Protein AF-A0A538PFJ1-F1 (afdb_monomer_lite)

Foldseek 3Di:
DQFDPLVLVLLVCLVPDDQFDKRWPPPPDDPVLQADDQPHQPLNSLLSSQVVQVHNVSQDRDQFKGKTWIFGGDRQATQWIKIKMKGFPGGSNCCNVDPVPGDMWIKIWTAHLVDCPPQPQDRATFMDGGSDDGGPDGAAQQQRPLVVVLVCCVVPVVVSSLVVLLVLLVVVCVVVVHDDPSVVLVVCVVVVPVVSCVVDPVSVVSVVVSVVSVVVVSCSSNVGGHPCVSVVVSPDDDD

Secondary structure (DSSP, 8-state):
--S-HHHHHHHHHHHHS-SSEEEEESTT--HHHHPPPTTS-HHHHHHHHHHHTTSGGGT-SSTTEEEEEEEEEETTEEEEEEEEEEEESS-HHHHHHS-S-S-EEEEEEEE-TT---STTT-SS-EEESSSSSS-SEE--TTSHHHHHHHHHHHHH-HHHHHHHHHHHHHHHHHHTT----HHHHHHHHHTT-HHHHHT-HHHHHHHHHHHHHHHHHHHHH---EE-TTTGGGGT----

pLDDT: mean 81.72, std 11.58, range [35.5, 95.81]

Radius of gyration: 19.09 Å; chains: 1; bounding box: 49×46×54 Å

Sequence (239 aa):
MMFTPALEQLVHTIRGARRTGRVVFPPGLSEGSARRKPDQPAHVWIRRCAEEFGGVENVALEENLVLFMVVHLNDTKITYANLQALWTEVPAASFVQGTGAEMHRYLRLDHDPSALGPLLKEPMPHLHVEADGEPRFAVPASDAVAWFLDFVYRNFFYDRWIVWAQLAWDDWCRDRERPNRWLRLVGAFNQSAIRIIEGDADLREDLMQLQQCLRVERKKLFPFEVDSARAALFGHRDT

Structure (mmCIF, N/CA/C/O backbone):
data_AF-A0A538PFJ1-F1
#
_entry.id   AF-A0A538PFJ1-F1
#
loop_
_atom_site.group_PDB
_atom_site.id
_atom_site.type_symbol
_atom_site.label_atom_id
_atom_site.label_alt_id
_atom_site.label_comp_id
_atom_site.label_asym_id
_atom_site.label_entity_id
_atom_site.label_seq_id
_atom_site.pdbx_PDB_ins_code
_atom_site.Cartn_x
_atom_site.Cartn_y
_atom_site.Cartn_z
_atom_site.occupancy
_atom_site.B_iso_or_equiv
_atom_site.auth_seq_id
_atom_site.auth_comp_id
_atom_site.auth_asym_id
_atom_site.auth_atom_id
_atom_site.pdbx_PDB_model_num
ATOM 1 N N . MET A 1 1 ? 13.283 7.331 -0.156 1.00 59.59 1 MET A N 1
ATOM 2 C CA . MET A 1 1 ? 12.575 6.747 0.999 1.00 59.59 1 MET A CA 1
ATOM 3 C C . MET A 1 1 ? 11.093 6.745 0.663 1.00 59.59 1 MET A C 1
ATOM 5 O O . MET A 1 1 ? 10.602 7.801 0.294 1.00 59.59 1 MET A O 1
ATOM 9 N N . MET A 1 2 ? 10.435 5.581 0.631 1.00 73.06 2 MET A N 1
ATOM 10 C CA . MET A 1 2 ? 9.052 5.469 0.129 1.00 73.06 2 MET A CA 1
ATOM 11 C C . MET A 1 2 ? 8.032 6.037 1.116 1.00 73.06 2 MET A C 1
ATOM 13 O O . MET A 1 2 ? 7.094 6.714 0.712 1.00 73.06 2 MET A O 1
ATOM 17 N N . PHE A 1 3 ? 8.231 5.741 2.399 1.00 75.69 3 PHE A N 1
ATOM 18 C CA . PHE A 1 3 ? 7.291 6.026 3.472 1.00 75.69 3 PHE A CA 1
ATOM 19 C C . PHE A 1 3 ? 7.709 7.263 4.265 1.00 75.69 3 PHE A C 1
ATOM 21 O O . PHE A 1 3 ? 8.880 7.645 4.275 1.00 75.69 3 PHE A O 1
ATOM 28 N N . THR A 1 4 ? 6.756 7.876 4.964 1.00 66.38 4 THR A N 1
ATOM 29 C CA . THR A 1 4 ? 7.084 8.855 6.009 1.00 66.38 4 THR A CA 1
ATOM 30 C C . THR A 1 4 ? 7.860 8.214 7.150 1.00 66.38 4 THR A C 1
ATOM 32 O O . THR A 1 4 ? 7.645 7.036 7.418 1.00 66.38 4 THR A O 1
ATOM 35 N N . PRO A 1 5 ? 8.653 8.983 7.918 1.00 69.06 5 PRO A N 1
ATOM 36 C CA . PRO A 1 5 ? 9.342 8.465 9.103 1.00 69.06 5 PRO A CA 1
ATOM 37 C C . PRO A 1 5 ? 8.421 7.718 10.086 1.00 69.06 5 PRO A C 1
ATOM 39 O O . PRO A 1 5 ? 8.814 6.709 10.667 1.00 69.06 5 PRO A O 1
ATOM 42 N N . ALA A 1 6 ? 7.170 8.171 10.241 1.00 66.44 6 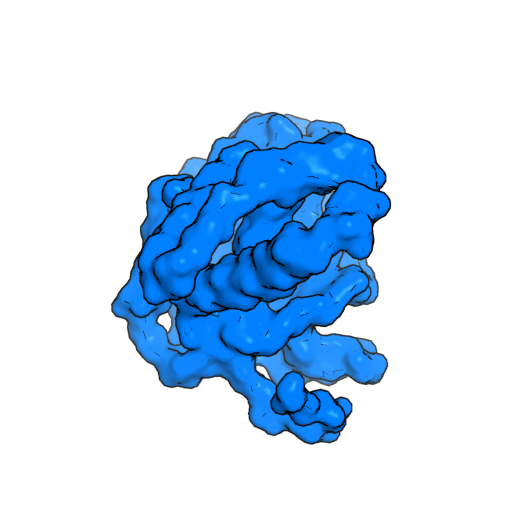ALA A N 1
ATOM 43 C CA . ALA A 1 6 ? 6.187 7.519 11.107 1.00 66.44 6 ALA A CA 1
ATOM 44 C C . ALA A 1 6 ? 5.751 6.142 10.568 1.00 66.44 6 ALA A C 1
ATOM 46 O O . ALA A 1 6 ? 5.734 5.156 11.309 1.00 66.44 6 ALA A O 1
ATOM 47 N N . LEU A 1 7 ? 5.452 6.042 9.268 1.00 73.31 7 LEU A N 1
ATOM 48 C CA . LEU A 1 7 ? 5.117 4.762 8.644 1.00 73.31 7 LEU A CA 1
ATOM 49 C C . LEU A 1 7 ? 6.348 3.851 8.514 1.00 73.31 7 LEU A C 1
ATOM 51 O O . LEU A 1 7 ? 6.237 2.636 8.657 1.00 73.31 7 LEU A O 1
ATOM 55 N N . GLU A 1 8 ? 7.540 4.412 8.330 1.00 75.38 8 GLU A N 1
ATOM 56 C CA . GLU A 1 8 ? 8.788 3.661 8.403 1.00 75.38 8 GLU A CA 1
ATOM 57 C C . GLU A 1 8 ? 8.990 3.024 9.765 1.00 75.38 8 GLU A C 1
ATOM 59 O O . GLU A 1 8 ? 9.346 1.852 9.831 1.00 75.38 8 GLU A O 1
ATOM 64 N N . GLN A 1 9 ? 8.732 3.747 10.854 1.00 71.06 9 GLN A N 1
ATOM 65 C CA . GLN A 1 9 ? 8.832 3.190 12.199 1.00 71.06 9 GLN A CA 1
ATOM 66 C C . GLN A 1 9 ? 7.865 2.014 12.397 1.00 71.06 9 GLN A C 1
ATOM 68 O O . GLN A 1 9 ? 8.231 1.011 13.018 1.00 71.06 9 GLN A O 1
ATOM 73 N N . LEU A 1 10 ? 6.658 2.093 11.827 1.00 72.62 10 LEU A N 1
ATOM 74 C CA . LEU A 1 10 ? 5.710 0.979 11.809 1.00 72.62 10 LEU A CA 1
ATOM 75 C C . LEU A 1 10 ? 6.270 -0.215 11.020 1.00 72.62 10 LEU A C 1
ATOM 77 O O . LEU A 1 10 ? 6.335 -1.329 11.542 1.00 72.62 10 LEU A O 1
ATOM 81 N N . VAL A 1 11 ? 6.740 0.016 9.793 1.00 73.69 11 VAL A N 1
ATOM 82 C CA . VAL A 1 11 ? 7.345 -1.019 8.939 1.00 73.69 11 VAL A CA 1
ATOM 83 C C . VAL A 1 11 ? 8.570 -1.646 9.611 1.00 73.69 11 VAL A C 1
ATOM 85 O O . VAL A 1 11 ? 8.721 -2.865 9.605 1.00 73.69 11 VAL A O 1
ATOM 88 N N . HIS A 1 12 ? 9.420 -0.849 10.258 1.00 73.12 12 HIS A N 1
ATOM 89 C CA . HIS A 1 12 ? 10.580 -1.315 11.015 1.00 73.12 12 HIS A CA 1
ATOM 90 C C . HIS A 1 12 ? 10.189 -2.141 12.233 1.00 73.12 12 HIS A C 1
ATOM 92 O O . HIS A 1 12 ? 10.828 -3.156 12.503 1.00 73.12 12 HIS A O 1
ATOM 98 N N . THR A 1 13 ? 9.129 -1.746 12.936 1.00 67.38 13 THR A N 1
ATOM 99 C CA . THR A 1 13 ? 8.593 -2.519 14.057 1.00 67.38 13 THR A CA 1
ATOM 100 C C . THR A 1 13 ? 8.132 -3.887 13.572 1.00 67.38 13 THR A C 1
ATOM 102 O O . THR A 1 13 ? 8.465 -4.885 14.194 1.00 67.38 13 THR A O 1
ATOM 105 N N . ILE A 1 14 ? 7.452 -3.977 12.427 1.00 65.62 14 ILE A N 1
ATOM 106 C CA . ILE A 1 14 ? 7.041 -5.274 11.875 1.00 65.62 14 ILE A CA 1
ATOM 107 C C . ILE A 1 14 ? 8.249 -6.090 11.387 1.00 65.62 14 ILE A C 1
ATOM 109 O O . ILE A 1 14 ? 8.335 -7.282 11.663 1.00 65.62 14 ILE A O 1
ATOM 113 N N . ARG A 1 15 ? 9.209 -5.457 10.700 1.00 66.19 15 ARG A N 1
ATOM 114 C CA . ARG A 1 15 ? 10.452 -6.107 10.241 1.00 66.19 15 ARG A CA 1
ATOM 115 C C . ARG A 1 15 ? 11.296 -6.652 11.398 1.00 66.19 15 ARG A C 1
ATOM 117 O O . ARG A 1 15 ? 11.965 -7.667 11.231 1.00 66.19 15 ARG A O 1
ATOM 124 N N . GLY A 1 16 ? 11.320 -5.941 12.527 1.00 59.44 16 GLY A N 1
ATOM 125 C CA . GLY A 1 16 ? 12.181 -6.222 13.677 1.00 59.44 16 GLY A CA 1
ATOM 126 C C . GLY A 1 16 ? 11.511 -6.983 14.825 1.00 59.44 16 GLY A C 1
ATOM 127 O O . GLY A 1 16 ? 12.216 -7.471 15.708 1.00 59.44 16 GLY A O 1
ATOM 128 N N . ALA A 1 17 ? 10.179 -7.088 14.850 1.00 57.22 17 ALA A N 1
ATOM 129 C CA . ALA A 1 17 ? 9.443 -7.736 15.932 1.00 57.22 17 ALA A CA 1
ATOM 130 C C . ALA A 1 17 ? 9.136 -9.216 15.659 1.00 57.22 17 ALA A C 1
ATOM 132 O O . ALA A 1 17 ? 9.171 -9.708 14.536 1.00 57.22 17 ALA A O 1
ATOM 133 N N . ARG A 1 18 ? 8.864 -9.907 16.773 1.00 57.78 18 ARG A N 1
ATOM 134 C CA . ARG A 1 18 ? 8.486 -11.317 16.950 1.00 57.78 18 ARG A CA 1
ATOM 135 C C . ARG A 1 18 ? 7.949 -12.003 15.689 1.00 57.78 18 ARG A C 1
ATOM 137 O O . ARG A 1 18 ? 6.925 -11.611 15.147 1.00 57.78 18 ARG A O 1
ATOM 144 N N . ARG A 1 19 ? 8.563 -13.141 15.356 1.00 71.19 19 ARG A N 1
ATOM 145 C CA . ARG A 1 19 ? 8.084 -14.052 14.309 1.00 71.19 19 ARG A CA 1
ATOM 146 C C . ARG A 1 19 ? 6.671 -14.592 14.587 1.00 71.19 19 ARG A C 1
ATOM 148 O O . ARG A 1 19 ? 5.934 -14.915 13.675 1.00 71.19 19 ARG A O 1
ATOM 155 N N . THR A 1 20 ? 6.240 -14.622 15.845 1.00 82.44 20 THR A N 1
ATOM 156 C CA . THR A 1 20 ? 4.879 -15.041 16.204 1.00 82.44 20 THR A CA 1
ATOM 157 C C . THR A 1 20 ? 4.215 -14.009 17.100 1.00 82.44 20 THR A C 1
ATOM 159 O O . THR A 1 20 ? 4.822 -13.517 18.056 1.00 82.44 20 THR A O 1
ATOM 162 N N . GLY A 1 21 ? 2.947 -13.711 16.829 1.00 85.19 21 GLY A N 1
ATOM 163 C CA . GLY A 1 21 ? 2.127 -12.848 17.667 1.00 85.19 21 GLY A CA 1
ATOM 164 C C . GLY A 1 21 ? 1.250 -11.895 16.872 1.00 85.19 21 GLY A C 1
ATOM 165 O O . GLY A 1 21 ? 1.005 -12.071 15.683 1.00 85.19 21 GLY A O 1
ATOM 166 N N . ARG A 1 22 ? 0.756 -10.876 17.571 1.00 86.25 22 ARG A N 1
ATOM 167 C CA . ARG A 1 22 ? -0.188 -9.893 17.049 1.00 86.25 22 ARG A CA 1
ATOM 168 C C . ARG A 1 22 ? 0.504 -8.544 16.913 1.00 86.25 22 ARG A C 1
ATOM 170 O O . ARG A 1 22 ? 0.998 -8.009 17.904 1.00 86.25 22 ARG A O 1
ATOM 177 N N . VAL A 1 23 ? 0.520 -8.007 15.698 1.00 83.75 23 VAL A N 1
ATOM 178 C CA . VAL A 1 23 ? 0.989 -6.655 15.397 1.00 83.75 23 VAL A CA 1
ATOM 179 C C . VAL A 1 23 ? -0.223 -5.775 15.139 1.00 83.75 23 VAL A C 1
ATOM 181 O O . VAL A 1 23 ? -1.066 -6.113 14.311 1.00 83.75 23 VAL A O 1
ATOM 184 N N . VAL A 1 24 ? -0.324 -4.660 15.861 1.00 84.31 24 VAL A N 1
ATOM 185 C CA . VAL A 1 24 ? -1.427 -3.708 15.711 1.00 84.31 24 VAL A CA 1
ATOM 186 C C . VAL A 1 24 ? -0.934 -2.283 15.588 1.00 84.31 24 VAL A C 1
ATOM 188 O O . VAL A 1 24 ? 0.068 -1.912 16.200 1.00 84.31 24 VAL A O 1
ATOM 191 N N . PHE A 1 25 ? -1.675 -1.490 14.824 1.00 81.44 25 PHE A N 1
ATOM 192 C CA . PHE A 1 25 ? -1.503 -0.054 14.745 1.00 81.44 25 PHE A CA 1
ATOM 193 C C . PHE A 1 25 ? -2.860 0.652 14.599 1.00 81.44 25 PHE A C 1
ATOM 195 O O . PHE A 1 25 ? -3.626 0.262 13.715 1.00 81.44 25 PHE A O 1
ATOM 202 N N . PRO A 1 26 ? -3.137 1.705 15.389 1.00 78.50 26 PRO A N 1
ATOM 203 C CA . PRO A 1 26 ? -2.353 2.166 16.540 1.00 78.50 26 PRO A CA 1
ATOM 204 C C . PRO A 1 26 ? -2.301 1.110 17.671 1.00 78.50 26 PRO A C 1
ATOM 206 O O . PRO A 1 26 ? -3.069 0.139 17.655 1.00 78.50 26 PRO A O 1
ATOM 209 N N . PRO A 1 27 ? -1.361 1.218 18.633 1.00 76.69 27 PRO A N 1
ATOM 210 C CA . PRO A 1 27 ? -1.263 0.272 19.744 1.00 76.69 27 PRO A CA 1
ATOM 211 C C . PRO A 1 27 ? -2.580 0.155 20.525 1.00 76.69 27 PRO A C 1
ATOM 213 O O . PRO A 1 27 ? -3.226 1.154 20.815 1.00 76.69 27 PRO A O 1
ATOM 216 N N . GLY A 1 28 ? -2.973 -1.070 20.886 1.00 73.00 28 GLY A N 1
ATOM 217 C CA . GLY A 1 28 ? -4.214 -1.322 21.633 1.00 73.00 28 GLY A CA 1
ATOM 218 C C . GLY A 1 28 ? -5.476 -1.446 20.773 1.00 73.00 28 GLY A C 1
ATOM 219 O O . GLY A 1 28 ? -6.522 -1.807 21.303 1.00 73.00 28 GLY A O 1
ATOM 220 N N . LEU A 1 29 ? -5.379 -1.241 19.454 1.00 77.94 29 LEU A N 1
ATOM 221 C CA . LEU A 1 29 ? -6.501 -1.400 18.531 1.00 77.94 29 LEU A CA 1
ATOM 222 C C . LEU A 1 29 ? -7.122 -2.802 18.610 1.00 77.94 29 LEU A C 1
ATOM 224 O O . LEU A 1 29 ? -6.428 -3.821 18.489 1.00 77.94 29 LEU A O 1
ATOM 228 N N . SER A 1 30 ? -8.445 -2.854 18.777 1.00 75.62 30 SER A N 1
ATOM 229 C CA . SER A 1 30 ? -9.240 -4.067 18.576 1.00 75.62 30 SER A CA 1
ATOM 230 C C . SER A 1 30 ? -9.727 -4.159 17.123 1.00 75.62 30 SER A C 1
ATOM 232 O O . SER A 1 30 ? -9.926 -3.144 16.455 1.00 75.62 30 SER A O 1
ATOM 234 N N . GLU A 1 31 ? -9.935 -5.375 16.618 1.00 69.25 31 GLU A N 1
ATOM 235 C CA . GLU A 1 31 ? -10.405 -5.598 15.239 1.00 69.25 31 GLU A CA 1
ATOM 236 C C . GLU A 1 31 ? -11.762 -4.929 14.977 1.00 69.25 31 GLU A C 1
ATOM 238 O O . GLU A 1 31 ? -11.943 -4.243 13.969 1.00 69.25 31 GLU A O 1
ATOM 243 N N . GLY A 1 32 ? -12.702 -5.060 15.920 1.00 71.81 32 GLY A N 1
ATOM 244 C CA . GLY A 1 32 ? -14.025 -4.443 15.817 1.00 71.81 32 GLY A CA 1
ATOM 245 C C . GLY A 1 32 ? -13.982 -2.914 15.881 1.00 71.81 32 GLY A C 1
ATOM 246 O O . GLY A 1 32 ? -14.770 -2.247 15.211 1.00 71.81 32 GLY A O 1
ATOM 247 N N . SER A 1 33 ? -13.034 -2.357 16.638 1.00 72.88 33 SER A N 1
ATOM 248 C CA . SER A 1 33 ? -12.839 -0.910 16.781 1.00 72.88 33 SER A CA 1
ATOM 249 C C . SER A 1 33 ? -12.367 -0.247 15.489 1.00 72.88 33 SER A C 1
ATOM 251 O O . SER A 1 33 ? -12.788 0.864 15.159 1.00 72.88 33 SER A O 1
ATOM 253 N N . ALA A 1 34 ? -11.503 -0.937 14.741 1.00 78.12 34 ALA A N 1
ATOM 254 C CA . ALA A 1 34 ? -10.882 -0.413 13.532 1.00 78.12 34 ALA A CA 1
ATOM 255 C C . ALA A 1 34 ? -11.877 -0.266 12.382 1.00 78.12 34 ALA A C 1
ATOM 257 O O . ALA A 1 34 ? -11.761 0.650 11.579 1.00 78.12 34 ALA A O 1
ATOM 258 N N . ARG A 1 35 ? -12.848 -1.182 12.270 1.00 82.81 35 ARG A N 1
ATOM 259 C CA . ARG A 1 35 ? -13.708 -1.295 11.086 1.00 82.81 35 ARG A CA 1
ATOM 260 C C . ARG A 1 35 ? -14.679 -0.120 10.952 1.00 82.81 35 ARG A C 1
ATOM 262 O O . ARG A 1 35 ? -15.450 0.193 11.870 1.00 82.81 35 ARG A O 1
ATOM 269 N N . ARG A 1 36 ? -14.671 0.517 9.778 1.00 87.88 36 ARG A N 1
ATOM 270 C CA . ARG A 1 36 ? -15.715 1.466 9.372 1.00 87.88 36 ARG A CA 1
ATOM 271 C C . ARG A 1 36 ? -17.027 0.712 9.149 1.00 87.88 36 ARG A C 1
ATOM 273 O O . ARG A 1 36 ? -17.043 -0.303 8.459 1.00 87.88 36 ARG A O 1
ATOM 280 N N . LYS A 1 37 ? -18.124 1.207 9.725 1.00 87.56 37 LYS A N 1
ATOM 281 C CA . LYS A 1 37 ? -19.468 0.664 9.460 1.00 87.56 37 LYS A CA 1
ATOM 282 C C . LYS A 1 37 ? -20.020 1.227 8.135 1.00 87.56 37 LYS A C 1
ATOM 284 O O . LYS A 1 37 ? -19.645 2.347 7.788 1.00 87.56 37 LYS A O 1
ATOM 289 N N . PRO A 1 38 ? -20.928 0.527 7.433 1.00 82.75 38 PRO A N 1
ATOM 290 C CA . PRO A 1 38 ? -21.392 0.913 6.089 1.00 82.75 38 PRO A CA 1
ATOM 291 C C . PRO A 1 38 ? -21.967 2.323 6.028 1.00 82.75 38 PRO A C 1
ATOM 293 O O . PRO A 1 38 ? -21.489 3.167 5.275 1.00 82.75 38 PRO A O 1
ATOM 296 N N . ASP A 1 39 ? -22.908 2.605 6.925 1.00 86.69 39 ASP A N 1
ATOM 297 C CA . ASP A 1 39 ? -23.611 3.887 6.978 1.00 86.69 39 ASP A CA 1
ATOM 298 C C . ASP A 1 39 ? -22.867 4.936 7.812 1.00 86.69 39 ASP A C 1
ATOM 300 O O . ASP A 1 39 ? -23.382 6.021 8.075 1.00 86.69 39 ASP A O 1
ATOM 304 N N . GLN A 1 40 ? -21.652 4.625 8.275 1.00 89.38 40 GLN A N 1
ATOM 305 C CA . GLN A 1 40 ? -20.865 5.555 9.070 1.00 89.38 40 GLN A CA 1
ATOM 306 C C . GLN A 1 40 ? -20.075 6.485 8.142 1.00 89.38 40 GLN A C 1
ATOM 308 O O . GLN A 1 40 ? -19.241 6.007 7.360 1.00 89.38 40 GLN A O 1
ATOM 313 N N . PRO A 1 41 ? -20.262 7.814 8.240 1.00 90.25 41 PRO A N 1
ATOM 314 C CA . PRO A 1 41 ? -19.430 8.763 7.511 1.00 90.25 41 PRO A CA 1
ATOM 315 C C . PRO A 1 41 ? -17.955 8.604 7.895 1.00 90.25 41 PRO A C 1
ATOM 317 O O . PRO A 1 41 ? -17.635 8.353 9.060 1.00 90.25 41 PRO A O 1
ATOM 320 N N . ALA A 1 42 ? -17.046 8.766 6.932 1.00 90.44 42 ALA A N 1
ATOM 321 C CA . ALA A 1 42 ? -15.625 8.495 7.150 1.00 90.44 42 ALA A CA 1
ATOM 322 C C . ALA A 1 42 ? -15.012 9.383 8.253 1.00 90.44 42 ALA A C 1
ATOM 324 O O . ALA A 1 42 ? -14.249 8.891 9.081 1.00 90.44 42 ALA A O 1
ATOM 325 N N . HIS A 1 43 ? -15.409 10.658 8.326 1.00 89.50 43 HIS A N 1
ATOM 326 C CA . HIS A 1 43 ? -14.951 11.581 9.371 1.00 89.50 43 HIS A CA 1
ATOM 327 C C . HIS A 1 43 ? -15.436 11.168 10.773 1.00 89.50 43 HIS A C 1
ATOM 329 O O . HIS A 1 43 ? -14.669 11.234 11.731 1.00 89.50 43 HIS A O 1
ATOM 335 N N . VAL A 1 44 ? -16.677 10.673 10.899 1.00 90.88 44 VAL A N 1
ATOM 336 C CA . VAL A 1 44 ? -17.227 10.145 12.165 1.00 90.88 44 VAL A CA 1
ATOM 337 C C . VAL A 1 44 ? -16.498 8.872 12.577 1.00 90.88 44 VAL A C 1
ATOM 339 O O . VAL A 1 44 ? -16.234 8.655 13.757 1.00 90.88 44 VAL A O 1
ATOM 342 N N . TRP A 1 45 ? -16.177 8.016 11.607 1.00 89.81 45 TRP A N 1
ATOM 343 C CA . TRP A 1 45 ? -15.398 6.811 11.851 1.00 89.81 45 TRP A CA 1
ATOM 344 C C . TRP A 1 45 ? -14.008 7.130 12.401 1.00 89.81 45 TRP A C 1
ATOM 346 O O . TRP A 1 45 ? -13.675 6.624 13.472 1.00 89.81 45 TRP A O 1
ATOM 356 N N . ILE A 1 46 ? -13.242 8.010 11.747 1.00 87.38 46 ILE A N 1
ATOM 357 C CA . ILE A 1 46 ? -11.924 8.394 12.265 1.00 87.38 46 ILE A CA 1
ATOM 358 C C . ILE A 1 46 ? -12.056 9.074 13.623 1.00 87.38 46 ILE A C 1
ATOM 360 O O . ILE A 1 46 ? -11.270 8.763 14.506 1.00 87.38 46 ILE A O 1
ATOM 364 N N . ARG A 1 47 ? -13.049 9.952 13.828 1.00 87.25 47 ARG A N 1
ATOM 365 C CA . ARG A 1 47 ? -13.263 10.614 15.124 1.00 87.25 47 ARG A CA 1
ATOM 366 C C . ARG A 1 47 ? -13.447 9.603 16.256 1.00 87.25 47 ARG A C 1
ATOM 368 O O . ARG A 1 47 ? -12.759 9.705 17.262 1.00 87.25 47 ARG A O 1
ATOM 375 N N . ARG A 1 48 ? -14.292 8.584 16.051 1.00 87.75 48 ARG A N 1
ATOM 376 C CA . ARG A 1 48 ? -14.481 7.483 17.012 1.00 87.75 48 ARG A CA 1
ATOM 377 C C . ARG A 1 48 ? -13.161 6.774 17.312 1.00 87.75 48 ARG A C 1
ATOM 379 O O . ARG A 1 48 ? -12.850 6.516 18.466 1.00 87.75 48 ARG A O 1
ATOM 386 N N . CYS A 1 49 ? -12.403 6.430 16.273 1.00 85.44 49 CYS A N 1
ATOM 387 C CA . CYS A 1 49 ? -11.117 5.767 16.458 1.00 85.44 49 CYS A CA 1
ATOM 388 C C . CYS A 1 49 ? -10.122 6.682 17.191 1.00 85.44 49 CYS A C 1
ATOM 390 O O . CYS A 1 49 ? -9.467 6.239 18.120 1.00 85.44 49 CYS A O 1
ATOM 392 N N . ALA A 1 50 ? -10.046 7.964 16.837 1.00 81.44 50 ALA A N 1
ATOM 393 C CA . ALA A 1 50 ? -9.222 8.962 17.512 1.00 81.44 50 ALA A CA 1
ATOM 394 C C . ALA A 1 50 ? -9.550 9.083 19.004 1.00 81.44 50 ALA A C 1
ATOM 396 O O . ALA A 1 50 ? -8.638 9.086 19.825 1.00 81.44 50 ALA A O 1
ATOM 397 N N . GLU A 1 51 ? -10.833 9.124 19.364 1.00 83.50 51 GLU A N 1
ATOM 398 C CA . GLU A 1 51 ? -11.282 9.141 20.761 1.00 83.50 51 GLU A CA 1
ATOM 399 C C . GLU A 1 51 ? -10.789 7.909 21.539 1.00 83.50 51 GLU A C 1
ATOM 401 O O . GLU A 1 51 ? -10.347 8.038 22.679 1.00 83.50 51 GLU A O 1
ATOM 406 N N . GLU A 1 52 ? -10.788 6.729 20.915 1.00 82.69 52 GLU A N 1
ATOM 407 C CA . GLU A 1 52 ? -10.319 5.479 21.531 1.00 82.69 52 GLU A CA 1
ATOM 408 C C . GLU A 1 52 ? -8.808 5.475 21.822 1.00 82.69 52 GLU A C 1
ATOM 410 O O . GLU A 1 52 ? -8.374 4.888 22.813 1.00 82.69 52 GLU A O 1
ATOM 415 N N . PHE A 1 53 ? -8.010 6.171 21.007 1.00 77.69 53 PHE A N 1
ATOM 416 C CA . PHE A 1 53 ? -6.551 6.275 21.171 1.00 77.69 53 PHE A CA 1
ATOM 417 C C . PHE A 1 53 ? -6.104 7.603 21.793 1.00 77.69 53 PHE A C 1
ATOM 419 O O . PHE A 1 53 ? -4.933 7.971 21.708 1.00 77.69 53 PHE A O 1
ATOM 426 N N . GLY A 1 54 ? -7.019 8.324 22.444 1.00 73.75 54 GLY A N 1
ATOM 427 C CA . GLY A 1 54 ? -6.693 9.523 23.214 1.00 73.75 54 GLY A CA 1
ATOM 428 C C . GLY A 1 54 ? -6.373 10.762 22.378 1.00 73.75 54 GLY A C 1
ATOM 429 O O . GLY A 1 54 ? -5.718 11.655 22.899 1.00 73.75 54 GLY A O 1
ATOM 430 N N . GLY A 1 55 ? -6.808 10.818 21.117 1.00 74.31 55 GLY A N 1
ATOM 431 C CA . GLY A 1 55 ? -6.690 11.998 20.258 1.00 74.31 55 GLY A CA 1
ATOM 432 C C . GLY A 1 55 ? -6.346 11.680 18.800 1.00 74.31 55 GLY A C 1
ATOM 433 O O . GLY A 1 55 ? -5.848 10.603 18.472 1.00 74.31 55 GLY A O 1
ATOM 434 N N . VAL A 1 56 ? -6.616 12.628 17.896 1.00 72.00 56 VAL A N 1
ATOM 435 C CA . VAL A 1 56 ? -6.345 12.483 16.447 1.00 72.00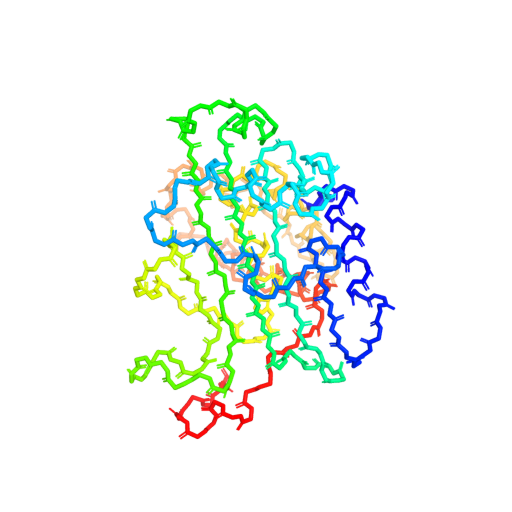 56 VAL A CA 1
ATOM 436 C C . VAL A 1 56 ? -4.841 12.415 16.167 1.00 72.00 56 VAL A C 1
ATOM 438 O O . VAL A 1 56 ? -4.404 11.728 15.245 1.00 72.00 56 VAL A O 1
ATOM 441 N N . GLU A 1 57 ? -4.046 13.065 17.009 1.00 69.19 57 GLU A N 1
ATOM 442 C CA . GLU A 1 57 ? -2.587 13.044 17.007 1.00 69.19 57 GLU A CA 1
ATOM 443 C C . GLU A 1 57 ? -1.992 11.640 17.197 1.00 69.19 57 GLU A C 1
ATOM 445 O O . GLU A 1 57 ? -0.875 11.392 16.752 1.00 69.19 57 GLU A O 1
ATOM 450 N N . ASN A 1 58 ? -2.745 10.707 17.792 1.00 67.25 58 ASN A N 1
ATOM 451 C CA . ASN A 1 58 ? -2.292 9.340 18.068 1.00 67.25 58 ASN A CA 1
ATOM 452 C C . ASN A 1 58 ? -2.722 8.327 16.993 1.00 67.25 58 ASN A C 1
ATOM 454 O O . ASN A 1 58 ? -2.387 7.145 17.088 1.00 67.25 58 ASN A O 1
ATOM 458 N N . VAL A 1 59 ? -3.476 8.770 15.979 1.00 67.50 59 VAL A N 1
ATOM 459 C CA . VAL A 1 59 ? -4.081 7.898 14.952 1.00 67.50 59 VAL A CA 1
ATOM 460 C C . VAL A 1 59 ? -3.729 8.324 13.522 1.00 67.50 59 VAL A C 1
ATOM 462 O O . VAL A 1 59 ? -3.919 7.557 12.579 1.00 67.50 59 VAL A O 1
ATOM 465 N N . ALA A 1 60 ? -3.171 9.517 13.326 1.00 64.62 60 ALA A N 1
ATOM 466 C CA . ALA A 1 60 ? -2.802 9.997 12.000 1.00 64.62 60 ALA A CA 1
ATOM 467 C C . ALA A 1 60 ? -1.430 9.453 11.566 1.00 64.62 60 ALA A C 1
ATOM 469 O O . ALA A 1 60 ? -0.383 9.929 12.008 1.00 64.62 60 ALA A O 1
ATOM 470 N N . LEU A 1 61 ? -1.427 8.469 10.665 1.00 67.94 61 LEU A N 1
ATOM 471 C CA . LEU A 1 61 ? -0.223 8.117 9.917 1.00 67.94 61 LEU A CA 1
ATOM 472 C C . LEU A 1 61 ? -0.205 8.900 8.606 1.00 67.94 61 LEU A C 1
ATOM 474 O O . LEU A 1 61 ? -0.713 8.413 7.603 1.00 67.94 61 LEU A O 1
ATOM 478 N N . GLU A 1 62 ? 0.477 10.054 8.669 1.00 69.88 62 GLU A N 1
ATOM 479 C CA . GLU A 1 62 ? 0.734 11.046 7.606 1.00 69.88 62 GLU A CA 1
ATOM 480 C C . GLU A 1 62 ? -0.372 12.112 7.447 1.00 69.88 62 GLU A C 1
ATOM 482 O O . GLU A 1 62 ? -1.533 11.851 7.733 1.00 69.88 62 GLU A O 1
ATOM 487 N N . GLU A 1 63 ? -0.004 13.355 7.080 1.00 75.25 63 GLU A N 1
ATOM 488 C CA . GLU A 1 63 ? -0.862 14.555 7.220 1.00 75.25 63 GLU A CA 1
ATOM 489 C C . GLU A 1 63 ? -2.288 14.351 6.711 1.00 75.25 63 GLU A C 1
ATOM 491 O O . GLU A 1 63 ? -3.221 14.822 7.345 1.00 75.25 63 GLU A O 1
ATOM 496 N N . ASN A 1 64 ? -2.452 13.621 5.614 1.00 87.94 64 ASN A N 1
ATOM 497 C CA . ASN A 1 64 ? -3.699 13.370 4.904 1.00 87.94 64 ASN A CA 1
ATOM 498 C C . ASN A 1 64 ? -3.993 11.867 4.698 1.00 87.94 64 ASN A C 1
ATOM 500 O O . ASN A 1 64 ? -4.761 11.492 3.811 1.00 87.94 64 ASN A O 1
ATOM 504 N N . LEU A 1 65 ? -3.369 10.996 5.497 1.00 87.62 65 LEU A N 1
ATOM 505 C CA . LEU A 1 65 ? -3.600 9.554 5.484 1.00 87.62 65 LEU A CA 1
ATOM 506 C C . LEU A 1 65 ? -3.864 9.054 6.910 1.00 87.62 65 LEU A C 1
ATOM 508 O O . LEU A 1 65 ? -3.270 9.483 7.893 1.00 87.62 65 LEU A O 1
ATOM 512 N N . VAL A 1 66 ? -4.802 8.125 7.031 1.00 87.94 66 VAL A N 1
ATOM 513 C CA . VAL A 1 66 ? -5.088 7.415 8.275 1.00 87.94 66 VAL A CA 1
ATOM 514 C C . VAL A 1 66 ? -4.955 5.934 7.996 1.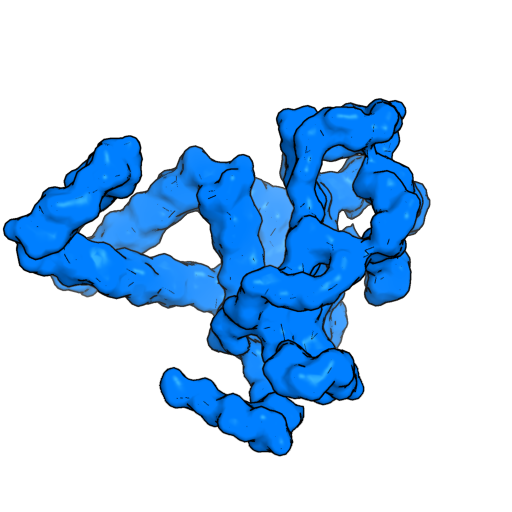00 87.94 66 VAL A C 1
ATOM 516 O O . VAL A 1 66 ? -5.549 5.438 7.040 1.00 87.94 66 VAL A O 1
ATOM 519 N N . LEU A 1 67 ? -4.184 5.231 8.822 1.00 87.00 67 LEU A N 1
ATOM 520 C CA . LEU A 1 67 ? -3.954 3.799 8.685 1.00 87.00 67 LEU A CA 1
ATOM 521 C C . LEU A 1 67 ? -4.306 3.081 9.983 1.00 87.00 67 LEU A C 1
ATOM 523 O O . LEU A 1 67 ? -3.858 3.462 11.062 1.00 87.00 67 LEU A O 1
ATOM 527 N N . PHE A 1 68 ? -5.048 1.991 9.845 1.00 87.50 68 PHE A N 1
ATOM 528 C CA . PHE A 1 68 ? -5.290 1.014 10.896 1.00 87.50 68 PHE A CA 1
ATOM 529 C C . PHE A 1 68 ? -4.820 -0.343 10.407 1.00 87.50 68 PHE A C 1
ATOM 531 O O . PHE A 1 68 ? -5.045 -0.705 9.253 1.00 87.50 68 PHE A O 1
ATOM 538 N N . MET A 1 69 ? -4.174 -1.107 11.274 1.00 87.38 69 MET A N 1
ATOM 539 C CA . MET A 1 69 ? -3.635 -2.404 10.906 1.00 87.38 69 MET A CA 1
ATOM 540 C C . MET A 1 69 ? -3.738 -3.375 12.068 1.00 87.38 69 MET A C 1
ATOM 542 O O . MET A 1 69 ? -3.347 -3.066 13.190 1.00 87.38 69 MET A O 1
ATOM 546 N N . VAL A 1 70 ? -4.205 -4.579 11.768 1.00 88.81 70 VAL A N 1
ATOM 547 C CA . VAL A 1 70 ? -4.113 -5.753 12.629 1.00 88.81 70 VAL A CA 1
ATOM 548 C C . VAL A 1 70 ? -3.548 -6.882 11.782 1.00 88.81 70 VAL A C 1
ATOM 550 O O . VAL A 1 70 ? -4.137 -7.250 10.771 1.00 88.81 70 VAL A O 1
ATOM 553 N N . VAL A 1 71 ? -2.401 -7.428 12.177 1.00 87.81 71 VAL A N 1
ATOM 554 C CA . VAL A 1 71 ? -1.764 -8.564 11.505 1.00 87.81 71 VAL A CA 1
ATOM 555 C C . VAL A 1 71 ? -1.410 -9.620 12.540 1.00 87.81 71 VAL A C 1
ATOM 557 O O . VAL A 1 71 ? -0.767 -9.318 13.548 1.00 87.81 71 VAL A O 1
ATOM 560 N N . HIS A 1 72 ? -1.809 -10.866 12.293 1.00 88.44 72 HIS A N 1
ATOM 561 C CA . HIS A 1 72 ? -1.377 -12.009 13.094 1.00 88.44 72 HIS A CA 1
ATOM 562 C C . HIS A 1 72 ? -0.304 -12.787 12.345 1.00 88.44 72 HIS A C 1
ATOM 564 O O . HIS A 1 72 ? -0.498 -13.220 11.207 1.00 88.44 72 HIS A O 1
ATOM 570 N N . LEU A 1 73 ? 0.829 -12.970 13.010 1.00 86.56 73 LEU A N 1
ATOM 571 C CA . LEU A 1 73 ? 1.992 -13.665 12.492 1.00 86.56 73 LEU A CA 1
ATOM 572 C C . LEU A 1 73 ? 2.155 -15.008 13.199 1.00 86.56 73 LEU A C 1
ATOM 574 O O . LEU A 1 73 ? 2.030 -15.102 14.425 1.00 86.56 73 LEU A O 1
ATOM 578 N N . ASN A 1 74 ? 2.483 -16.030 12.419 1.00 86.62 74 ASN A N 1
ATOM 579 C CA . ASN A 1 74 ? 2.981 -17.309 12.891 1.00 86.62 74 ASN A CA 1
ATOM 580 C C . ASN A 1 74 ? 4.276 -17.646 12.140 1.00 86.62 74 ASN A C 1
ATOM 582 O O . ASN A 1 74 ? 4.260 -17.985 10.958 1.00 86.62 74 ASN A O 1
ATOM 586 N N . ASP A 1 75 ? 5.400 -17.508 12.831 1.00 84.75 75 ASP A N 1
ATOM 587 C CA . ASP A 1 75 ? 6.754 -17.507 12.280 1.00 84.75 75 ASP A CA 1
ATOM 588 C C . ASP A 1 75 ? 6.976 -16.530 11.097 1.00 84.75 75 ASP A C 1
ATOM 590 O O . ASP A 1 75 ? 7.172 -15.327 11.268 1.00 84.75 75 ASP A O 1
ATOM 594 N N . THR A 1 76 ? 6.979 -17.043 9.869 1.00 78.62 76 THR A N 1
ATOM 595 C CA . THR A 1 76 ? 7.175 -16.246 8.646 1.00 78.62 76 THR A CA 1
ATOM 596 C C . THR A 1 76 ? 5.871 -16.003 7.890 1.00 78.62 76 THR A C 1
ATOM 598 O O . THR A 1 76 ? 5.886 -15.450 6.786 1.00 78.62 76 THR A O 1
ATOM 601 N N . LYS A 1 77 ? 4.738 -16.406 8.478 1.00 84.62 77 LYS A N 1
ATOM 602 C CA . LYS A 1 77 ? 3.444 -16.421 7.810 1.00 84.62 77 LYS A CA 1
ATOM 603 C C . LYS A 1 77 ? 2.428 -15.476 8.441 1.00 84.62 77 LYS A C 1
ATOM 605 O O . LYS A 1 77 ? 2.259 -15.438 9.657 1.00 84.62 77 LYS A O 1
ATOM 610 N N . ILE A 1 78 ? 1.721 -14.741 7.592 1.00 86.06 78 ILE A N 1
ATOM 611 C CA . ILE A 1 78 ? 0.532 -13.964 7.925 1.00 86.06 78 ILE A CA 1
ATOM 612 C C . ILE A 1 78 ? -0.638 -14.941 7.987 1.00 86.06 78 ILE A C 1
ATOM 614 O O . ILE A 1 78 ? -1.003 -15.544 6.984 1.00 86.06 78 ILE A O 1
ATOM 618 N N . THR A 1 79 ? -1.220 -15.089 9.168 1.00 86.94 79 THR A N 1
ATOM 619 C CA . THR A 1 79 ? -2.390 -15.956 9.406 1.00 86.94 79 THR A CA 1
ATOM 620 C C . THR A 1 79 ? -3.693 -15.170 9.482 1.00 86.94 79 THR A C 1
ATOM 622 O O . THR A 1 79 ? -4.768 -15.756 9.487 1.00 86.94 79 THR A O 1
ATOM 625 N N . TYR A 1 80 ? -3.593 -13.845 9.570 1.00 87.94 80 TYR A N 1
ATOM 626 C CA . TYR A 1 80 ? -4.705 -12.909 9.523 1.00 87.94 80 TYR A CA 1
ATOM 627 C C . TYR A 1 80 ? -4.160 -11.519 9.198 1.00 87.94 80 TYR A C 1
ATOM 629 O O . TYR A 1 80 ? -3.102 -11.138 9.712 1.00 87.94 80 TYR A O 1
ATOM 637 N N . ALA A 1 81 ? -4.881 -10.756 8.384 1.00 88.62 81 ALA A N 1
ATOM 638 C CA . ALA A 1 81 ? -4.609 -9.343 8.175 1.00 88.62 81 ALA A CA 1
ATOM 639 C C . ALA A 1 81 ? -5.908 -8.556 7.978 1.00 88.62 81 ALA A C 1
ATOM 641 O O . ALA A 1 81 ? -6.747 -8.920 7.164 1.00 88.62 81 ALA A O 1
ATOM 642 N N . ASN A 1 82 ? -6.035 -7.437 8.680 1.00 89.62 82 ASN A N 1
ATOM 643 C CA . ASN A 1 82 ? -7.030 -6.408 8.418 1.00 89.62 82 ASN A CA 1
ATOM 644 C C . ASN A 1 82 ? -6.307 -5.063 8.396 1.00 89.62 82 ASN A C 1
ATOM 646 O O . ASN A 1 82 ? -5.800 -4.606 9.423 1.00 89.62 82 ASN A O 1
ATOM 650 N N . LEU A 1 83 ? -6.194 -4.466 7.215 1.00 89.69 83 LEU A N 1
ATOM 651 C CA . LEU A 1 83 ? -5.579 -3.156 7.028 1.00 89.69 83 LEU A CA 1
ATOM 652 C C . LEU A 1 83 ? -6.626 -2.215 6.467 1.00 89.69 83 LEU A C 1
ATOM 654 O O . LEU A 1 83 ? -7.315 -2.561 5.517 1.00 89.69 83 LEU A O 1
ATOM 658 N N . GLN A 1 84 ? -6.732 -1.021 7.028 1.00 91.19 84 GLN A N 1
ATOM 659 C CA . GLN A 1 84 ? -7.668 0.002 6.586 1.00 91.19 84 GLN A CA 1
ATOM 660 C C . GLN A 1 84 ? -6.911 1.299 6.370 1.00 91.19 84 GLN A C 1
ATOM 662 O O . GLN A 1 84 ? -6.114 1.701 7.214 1.00 91.19 84 GLN A O 1
ATOM 6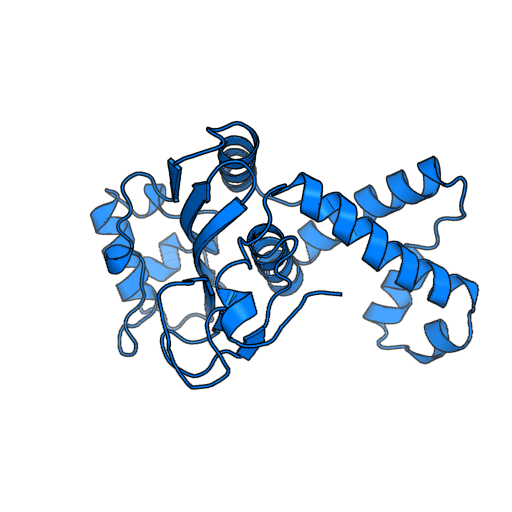67 N N . ALA A 1 85 ? -7.174 1.948 5.244 1.00 90.56 85 ALA A N 1
ATOM 668 C CA . ALA A 1 85 ? -6.609 3.234 4.893 1.00 90.56 85 ALA A CA 1
ATOM 669 C C . ALA A 1 85 ? -7.726 4.227 4.581 1.00 90.56 85 ALA A C 1
ATOM 671 O O . ALA A 1 85 ? -8.678 3.891 3.873 1.00 90.56 85 ALA A O 1
ATOM 672 N N . LEU A 1 86 ? -7.589 5.456 5.069 1.00 91.62 86 LEU A N 1
ATOM 673 C CA . LEU A 1 86 ? -8.336 6.597 4.561 1.00 91.62 86 LEU A CA 1
ATOM 674 C C . LEU A 1 86 ? -7.367 7.664 4.095 1.00 91.62 86 LEU A C 1
ATOM 676 O O . LEU A 1 86 ? -6.654 8.240 4.908 1.00 91.62 86 LEU A O 1
ATOM 680 N N . TRP A 1 87 ? -7.379 7.942 2.802 1.00 92.19 87 TRP A N 1
ATOM 681 C CA . TRP A 1 87 ? -6.755 9.141 2.270 1.00 92.19 87 TRP A CA 1
ATOM 682 C C . TRP A 1 87 ? -7.782 10.269 2.197 1.00 92.19 87 TRP A C 1
ATOM 684 O O . TRP A 1 87 ? -8.939 10.031 1.834 1.00 92.19 87 TRP A O 1
ATOM 694 N N . THR A 1 88 ? -7.359 11.485 2.517 1.00 91.62 88 THR A N 1
ATOM 695 C CA . THR A 1 88 ? -8.172 12.702 2.468 1.00 91.62 88 THR A CA 1
ATOM 696 C C . THR A 1 88 ? -7.465 13.768 1.633 1.00 91.62 88 THR A C 1
ATOM 698 O O . THR A 1 88 ? -6.243 13.809 1.557 1.00 91.62 88 THR A O 1
ATOM 701 N N . GLU A 1 89 ? -8.216 14.646 0.975 1.00 90.50 89 GLU A N 1
ATOM 702 C CA . GLU A 1 89 ? -7.634 15.760 0.209 1.00 90.50 89 GLU A CA 1
ATOM 703 C C . GLU A 1 89 ? -7.012 16.824 1.124 1.00 90.50 89 GLU A C 1
ATOM 705 O O . GLU A 1 89 ? -5.979 17.413 0.812 1.00 90.50 89 GLU A O 1
ATOM 710 N N . VAL A 1 90 ? -7.630 17.033 2.285 1.00 90.19 90 VAL A N 1
ATOM 711 C CA . VAL A 1 90 ? -7.150 17.923 3.347 1.00 90.19 90 VAL A CA 1
ATOM 712 C C . VAL A 1 90 ? -6.430 17.124 4.434 1.00 90.19 90 VAL A C 1
ATOM 714 O O . VAL A 1 90 ? -6.584 15.899 4.484 1.00 90.19 90 VAL A O 1
ATOM 717 N N . PRO A 1 91 ? -5.694 17.775 5.351 1.00 88.50 91 PRO A N 1
ATOM 718 C CA . PRO A 1 91 ? -5.125 17.078 6.493 1.00 88.50 91 PRO A CA 1
ATOM 719 C C . PRO A 1 91 ? -6.188 16.313 7.295 1.00 88.50 91 PRO A C 1
ATOM 721 O O . PRO A 1 91 ? -7.271 16.837 7.562 1.00 88.50 91 PRO A O 1
ATOM 724 N N . ALA A 1 92 ? -5.878 15.090 7.724 1.00 84.69 92 ALA A N 1
ATOM 725 C CA . ALA A 1 92 ? -6.763 14.199 8.464 1.00 84.69 92 ALA A CA 1
ATOM 726 C C . ALA A 1 92 ? -7.306 14.865 9.737 1.00 84.69 92 ALA A C 1
ATOM 728 O O . ALA A 1 92 ? -8.478 14.705 10.064 1.00 84.69 92 ALA A O 1
ATOM 729 N N . ALA A 1 93 ? -6.496 15.686 10.416 1.00 84.69 93 ALA A N 1
ATOM 730 C CA . ALA A 1 93 ? -6.945 16.479 11.560 1.00 84.69 93 ALA A CA 1
ATOM 731 C C . ALA A 1 93 ? -8.082 17.447 11.195 1.00 84.69 93 ALA A C 1
ATOM 733 O O . ALA A 1 93 ? -9.103 17.490 11.884 1.00 84.69 93 ALA A O 1
ATOM 734 N N . SER A 1 94 ? -7.944 18.167 10.079 1.00 88.31 94 SER A N 1
ATOM 735 C CA . SER A 1 94 ? -8.990 19.048 9.554 1.00 88.31 94 SER A CA 1
ATOM 736 C C . SER A 1 94 ? -10.216 18.253 9.108 1.00 88.31 94 SER A C 1
ATOM 738 O O . SER A 1 94 ? -11.337 18.619 9.450 1.00 88.31 94 SER A O 1
ATOM 740 N N . PHE A 1 95 ? -10.010 17.124 8.425 1.00 89.56 95 PHE A N 1
ATOM 741 C CA . PHE A 1 95 ? -11.089 16.243 7.976 1.00 89.56 95 PHE A CA 1
ATOM 742 C C . PHE A 1 95 ? -11.935 15.712 9.142 1.00 89.56 95 PHE A C 1
ATOM 744 O O . PHE A 1 95 ? -13.163 15.697 9.073 1.00 89.56 95 PHE A O 1
ATOM 751 N N . VAL A 1 96 ? -11.292 15.312 10.244 1.00 86.94 96 VAL A N 1
ATOM 752 C CA . VAL A 1 96 ? -11.968 14.807 11.450 1.00 86.94 96 VAL A CA 1
ATOM 753 C C . VAL A 1 96 ? -12.791 15.891 12.140 1.00 86.94 96 VAL A C 1
ATOM 755 O O . VAL A 1 96 ? -13.862 15.593 12.673 1.00 86.94 96 VAL A O 1
ATOM 758 N N . GLN A 1 97 ? -12.302 17.131 12.159 1.00 86.25 97 GLN A N 1
ATOM 759 C CA . GLN A 1 97 ? -12.989 18.266 12.781 1.00 86.25 97 GLN A CA 1
ATOM 760 C C . GLN A 1 97 ? -14.106 18.843 11.896 1.00 86.25 97 GLN A C 1
ATOM 762 O O . GLN A 1 97 ? -15.030 19.466 12.416 1.00 86.25 97 GLN A O 1
ATOM 767 N N . GLY A 1 98 ? -14.035 18.621 10.583 1.00 85.94 98 GLY A N 1
ATOM 768 C CA . GLY A 1 98 ? -14.993 19.115 9.600 1.00 85.94 98 GLY A CA 1
ATOM 769 C C . GLY A 1 98 ? -16.277 18.287 9.472 1.00 85.94 98 GLY A C 1
ATOM 770 O O . GLY A 1 98 ? -16.656 17.499 10.345 1.00 85.94 98 GLY A O 1
ATOM 771 N N . THR A 1 99 ? -16.960 18.491 8.343 1.00 85.19 99 THR A N 1
ATOM 772 C CA . THR A 1 99 ? -18.186 17.773 7.949 1.00 85.19 99 THR A CA 1
ATOM 773 C C . THR A 1 99 ? -17.895 16.490 7.162 1.00 85.19 99 THR A C 1
ATOM 775 O O . THR A 1 99 ? -18.815 15.723 6.874 1.00 85.19 99 THR A O 1
ATOM 778 N N . GLY A 1 100 ? -16.628 16.260 6.793 1.00 83.06 100 GLY A N 1
ATOM 779 C CA . GLY A 1 100 ? -16.184 15.164 5.932 1.00 83.06 100 GLY A CA 1
ATOM 780 C C . GLY A 1 100 ? -16.701 15.256 4.496 1.00 83.06 100 GLY A C 1
ATOM 781 O O . GLY A 1 100 ? -16.833 14.223 3.837 1.00 83.06 100 GLY A O 1
ATOM 782 N N . ALA A 1 101 ? -17.047 16.465 4.045 1.00 88.31 101 ALA A N 1
ATOM 783 C CA . ALA A 1 101 ? -17.473 16.741 2.674 1.00 88.31 101 ALA A CA 1
ATOM 784 C C . ALA A 1 101 ? -16.293 16.753 1.689 1.00 88.31 101 ALA A C 1
ATOM 786 O O . ALA A 1 101 ? -16.492 16.640 0.481 1.00 88.31 101 ALA A O 1
ATOM 787 N N . GLU A 1 102 ? -15.076 16.889 2.205 1.00 91.44 102 GLU A N 1
ATOM 788 C CA . GLU A 1 102 ? -13.846 16.867 1.435 1.00 91.44 102 GLU A CA 1
ATOM 789 C C . GLU A 1 102 ? -13.647 15.505 0.764 1.00 91.44 102 GLU A C 1
ATOM 791 O O . GLU A 1 102 ? -14.081 14.449 1.257 1.00 91.44 102 GLU A O 1
ATOM 796 N N . MET A 1 103 ? -12.968 15.522 -0.384 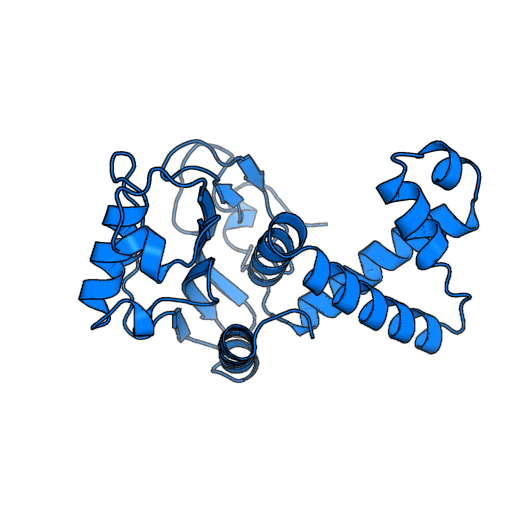1.00 90.62 103 MET A N 1
ATOM 797 C CA . MET A 1 103 ? -12.707 14.307 -1.133 1.00 90.62 103 MET A CA 1
ATOM 798 C C . MET A 1 103 ? -11.869 13.345 -0.287 1.00 90.62 103 MET A C 1
ATOM 800 O O . MET A 1 103 ? -10.841 13.705 0.285 1.00 90.62 103 MET A O 1
ATOM 804 N N . HIS A 1 104 ? -12.314 12.094 -0.220 1.00 92.06 104 HIS A N 1
ATOM 805 C CA . HIS A 1 104 ? -11.630 11.042 0.519 1.00 92.06 104 HIS A CA 1
ATOM 806 C C . HIS A 1 104 ? -11.733 9.700 -0.205 1.00 92.06 104 HIS A C 1
ATOM 808 O O . HIS A 1 104 ? -12.574 9.503 -1.092 1.00 92.06 104 HIS A O 1
ATOM 814 N N . ARG A 1 105 ? -10.844 8.772 0.148 1.00 92.12 105 ARG A N 1
ATOM 815 C CA . ARG A 1 105 ? -10.798 7.411 -0.393 1.00 92.12 105 ARG A CA 1
ATOM 816 C C . ARG A 1 105 ? -10.527 6.418 0.722 1.00 92.12 105 ARG A C 1
ATOM 818 O O . ARG A 1 105 ? -9.490 6.488 1.374 1.00 92.12 105 ARG A O 1
ATOM 825 N N . TYR A 1 106 ? -11.469 5.501 0.915 1.00 91.38 106 TYR A N 1
ATOM 826 C CA . TYR A 1 106 ? -11.333 4.378 1.832 1.00 91.38 106 TYR A CA 1
ATOM 827 C C . TYR A 1 106 ? -10.793 3.163 1.087 1.00 91.38 106 TYR A C 1
ATOM 829 O O . TYR A 1 106 ? -11.214 2.884 -0.033 1.00 91.38 106 TYR A O 1
ATOM 837 N N . LEU A 1 107 ? -9.866 2.444 1.709 1.00 91.69 107 LEU A N 1
ATOM 838 C CA . LEU A 1 107 ? -9.379 1.154 1.241 1.00 91.69 107 LEU A CA 1
ATOM 839 C C . LEU A 1 107 ? -9.309 0.196 2.425 1.00 91.69 107 LEU A C 1
ATOM 841 O O . LEU A 1 107 ? -8.907 0.596 3.517 1.00 91.69 107 LEU A O 1
ATOM 845 N N . ARG A 1 108 ? -9.629 -1.077 2.202 1.00 91.19 108 ARG A N 1
ATOM 846 C CA . ARG A 1 108 ? -9.445 -2.129 3.203 1.00 91.19 108 ARG A CA 1
ATOM 847 C C . ARG A 1 108 ? -8.885 -3.392 2.572 1.00 91.19 108 ARG A C 1
ATOM 849 O O . ARG A 1 108 ? -9.448 -3.873 1.602 1.00 91.19 108 ARG A O 1
ATOM 856 N N . LEU A 1 109 ? -7.809 -3.933 3.127 1.00 90.31 109 LEU A N 1
ATOM 857 C CA . LEU A 1 109 ? -7.333 -5.282 2.839 1.00 90.31 109 LEU A CA 1
ATOM 858 C C . LEU A 1 109 ? -7.816 -6.209 3.949 1.00 90.31 109 LEU A C 1
ATOM 860 O O . LEU A 1 109 ? -7.504 -5.965 5.115 1.00 90.31 109 LEU A O 1
ATOM 864 N N . ASP A 1 110 ? -8.500 -7.279 3.565 1.00 87.56 110 ASP A N 1
ATOM 865 C CA . ASP A 1 110 ? -8.843 -8.376 4.462 1.00 87.56 110 ASP A CA 1
ATOM 866 C C . ASP A 1 110 ? -8.123 -9.651 4.033 1.00 87.56 110 ASP A C 1
ATOM 868 O O . ASP A 1 110 ? -7.997 -9.956 2.847 1.00 87.56 110 ASP A O 1
ATOM 872 N N . HIS A 1 111 ? -7.666 -10.398 5.026 1.00 86.94 111 HIS A N 1
ATOM 873 C CA . HIS A 1 111 ? -7.269 -11.786 4.929 1.00 86.94 111 HIS A CA 1
ATOM 874 C C . HIS A 1 111 ? -7.683 -12.478 6.227 1.00 86.94 111 HIS A C 1
ATOM 876 O O . HIS A 1 111 ? -7.049 -12.289 7.268 1.00 86.94 111 HIS A O 1
ATOM 882 N N . ASP A 1 112 ? -8.742 -13.278 6.153 1.00 84.06 112 ASP A N 1
ATOM 883 C CA . ASP A 1 112 ? -9.220 -14.100 7.257 1.00 84.06 112 ASP A CA 1
ATOM 884 C C . ASP A 1 112 ? -9.441 -15.541 6.770 1.00 84.06 112 ASP A C 1
ATOM 886 O O . ASP A 1 112 ? -10.477 -15.854 6.183 1.00 84.06 112 ASP A O 1
ATOM 890 N N . PRO A 1 113 ? -8.496 -16.459 7.032 1.00 73.69 113 PRO A N 1
ATOM 891 C CA . PRO A 1 113 ? -8.614 -17.848 6.610 1.00 73.69 113 PRO A CA 1
ATOM 892 C C . PRO A 1 113 ? -9.650 -18.656 7.393 1.00 73.69 113 PRO A C 1
ATOM 894 O O . PRO A 1 113 ? -9.808 -19.851 7.136 1.00 73.69 113 PRO A O 1
ATOM 897 N N . SER A 1 114 ? -10.319 -18.054 8.378 1.00 71.75 114 SER A N 1
ATOM 898 C CA . SER A 1 114 ? -11.453 -18.652 9.081 1.00 71.75 114 SER A CA 1
ATOM 899 C C . SER A 1 114 ? -12.810 -18.195 8.541 1.00 71.75 114 SER A C 1
ATOM 901 O O . SER A 1 114 ? -13.813 -18.871 8.785 1.00 71.75 114 SER A O 1
ATOM 903 N N . ALA A 1 115 ? -12.852 -17.107 7.768 1.00 72.88 115 ALA A N 1
ATOM 904 C CA . ALA A 1 115 ? -14.064 -16.633 7.124 1.00 72.88 115 ALA A CA 1
ATOM 905 C C . ALA A 1 115 ? -14.359 -17.456 5.862 1.00 72.88 115 ALA A C 1
ATOM 907 O O . ALA A 1 115 ? -13.520 -17.607 4.979 1.00 72.88 115 ALA A O 1
ATOM 908 N N . LEU A 1 116 ? -15.580 -17.988 5.765 1.00 61.62 116 LEU A N 1
ATOM 909 C CA . LEU A 1 116 ? -16.054 -18.651 4.543 1.00 61.62 116 LEU A CA 1
ATOM 910 C C . LEU A 1 116 ? -16.522 -17.645 3.484 1.00 61.62 116 LEU A C 1
ATOM 912 O O . LEU A 1 116 ? -16.469 -17.954 2.298 1.00 61.62 116 LEU A O 1
ATOM 916 N N . GLY A 1 117 ? -16.989 -16.472 3.935 1.00 64.25 117 GLY A N 1
ATOM 917 C CA . GLY A 1 117 ? -17.542 -15.387 3.121 1.00 64.25 117 GLY A CA 1
ATOM 918 C C . GLY A 1 117 ? -18.424 -15.843 1.952 1.00 64.25 117 GLY A C 1
ATOM 919 O O . GLY A 1 117 ? -19.103 -16.872 2.038 1.00 64.25 117 GLY A O 1
ATOM 920 N N . PRO A 1 118 ? -18.476 -15.059 0.862 1.00 64.12 118 PRO A N 1
ATOM 921 C CA . PRO A 1 118 ? -19.115 -15.482 -0.374 1.00 64.12 118 PRO A CA 1
ATOM 922 C C . PRO A 1 118 ? -18.309 -16.591 -1.065 1.00 64.12 118 PRO A C 1
ATOM 924 O O . PRO A 1 118 ? -17.078 -16.542 -1.139 1.00 64.12 118 PRO A O 1
ATOM 927 N N . LEU A 1 119 ? -19.020 -17.568 -1.635 1.00 62.75 119 LEU A N 1
ATOM 928 C CA . LEU A 1 119 ? -18.442 -18.702 -2.359 1.00 62.75 119 LEU A CA 1
ATOM 929 C C . LEU A 1 119 ? -17.426 -18.219 -3.420 1.00 62.75 119 LEU A C 1
ATOM 931 O O . LEU A 1 119 ? -17.781 -17.423 -4.289 1.00 62.75 119 LEU A O 1
ATOM 935 N N . LEU A 1 120 ? -16.188 -18.734 -3.358 1.00 61.16 120 LEU A N 1
ATOM 936 C CA . LEU A 1 120 ? -15.040 -18.423 -4.240 1.00 61.16 120 LEU A CA 1
ATOM 937 C C . LEU A 1 120 ? -14.346 -17.060 -4.038 1.00 61.16 120 LEU A C 1
ATOM 939 O O . LEU A 1 120 ? -13.478 -16.720 -4.842 1.00 61.16 120 LEU A O 1
ATOM 943 N N . LYS A 1 121 ? -14.698 -16.271 -3.014 1.00 61.09 121 LYS A N 1
ATOM 944 C CA . LYS A 1 121 ? -14.068 -14.953 -2.763 1.00 61.09 121 LYS A CA 1
ATOM 945 C C . LYS A 1 121 ? -13.125 -14.949 -1.567 1.00 61.09 121 LYS A C 1
ATOM 947 O O . LYS A 1 121 ? -12.068 -14.331 -1.625 1.00 61.09 121 LYS A O 1
ATOM 952 N N . GLU A 1 122 ? -13.483 -15.691 -0.531 1.00 65.50 122 GLU A N 1
ATOM 953 C CA . GLU A 1 122 ? -12.613 -15.990 0.605 1.00 65.50 122 GLU A CA 1
ATOM 954 C C . GLU A 1 122 ? -11.877 -17.317 0.379 1.00 65.50 122 GLU A C 1
ATOM 956 O O . GLU A 1 122 ? -12.357 -18.152 -0.398 1.00 65.50 122 GLU A O 1
ATOM 961 N N . PRO A 1 123 ? -10.726 -17.569 1.034 1.00 68.38 123 PRO A N 1
ATOM 962 C CA . PRO A 1 123 ? -10.065 -16.790 2.101 1.00 68.38 123 PRO A CA 1
ATOM 963 C C . PRO A 1 123 ? -8.869 -15.929 1.645 1.00 68.38 123 PRO A C 1
ATOM 965 O O . PRO A 1 123 ? -7.997 -15.553 2.442 1.00 68.38 123 PRO A O 1
ATOM 968 N N . MET A 1 124 ? -8.741 -15.701 0.338 1.00 76.44 124 MET A N 1
ATOM 969 C CA . MET A 1 124 ? -7.561 -15.041 -0.219 1.00 76.44 124 MET A CA 1
ATOM 970 C C . MET A 1 124 ? -7.523 -13.554 0.151 1.00 76.44 124 MET A C 1
ATOM 972 O O . MET A 1 124 ? -8.577 -12.925 0.240 1.00 76.44 124 MET A O 1
ATOM 976 N N . PRO A 1 125 ? -6.324 -12.969 0.343 1.00 77.69 125 PRO A N 1
ATOM 977 C CA . PRO A 1 125 ? -6.192 -11.542 0.599 1.00 77.69 125 PRO A CA 1
ATOM 978 C C . PRO A 1 125 ? -6.844 -10.722 -0.519 1.00 77.69 125 PRO A C 1
ATOM 980 O O . PRO A 1 125 ? -6.550 -10.918 -1.702 1.00 77.69 125 PRO A O 1
ATOM 983 N N . HIS A 1 126 ? -7.714 -9.786 -0.158 1.00 84.31 126 HIS A N 1
ATOM 984 C CA . HIS A 1 126 ? -8.488 -9.020 -1.131 1.00 84.31 126 HIS A CA 1
ATOM 985 C C . HIS A 1 126 ? -8.745 -7.585 -0.668 1.00 84.31 126 HIS A C 1
ATOM 987 O O . HIS A 1 126 ? -8.804 -7.290 0.526 1.00 84.31 126 HIS A O 1
ATOM 993 N N . LEU A 1 127 ? -8.883 -6.680 -1.639 1.00 84.56 127 LEU A N 1
ATOM 994 C CA . LEU A 1 127 ? -9.025 -5.251 -1.389 1.00 84.56 127 LEU A CA 1
ATOM 995 C C . LEU A 1 127 ? -10.464 -4.775 -1.619 1.00 84.56 127 LEU A C 1
ATOM 997 O O . LEU A 1 127 ? -11.036 -4.967 -2.692 1.00 84.56 127 LEU A O 1
ATOM 1001 N N . HIS A 1 128 ? -11.006 -4.065 -0.637 1.00 86.94 128 HIS A N 1
ATOM 1002 C CA . HIS A 1 128 ? -12.254 -3.311 -0.680 1.00 86.94 128 HIS A CA 1
ATOM 1003 C C . HIS A 1 128 ? -11.969 -1.819 -0.836 1.00 86.94 128 HIS A C 1
ATOM 1005 O O . HIS A 1 128 ? -10.970 -1.310 -0.328 1.00 86.94 128 HIS A O 1
ATOM 1011 N N . VAL A 1 129 ? -12.870 -1.108 -1.511 1.00 84.44 129 VAL A N 1
ATOM 1012 C CA . VAL A 1 129 ? -12.832 0.366 -1.630 1.00 84.44 129 VAL A CA 1
ATOM 1013 C C . VAL A 1 129 ? -14.013 1.049 -0.940 1.00 84.44 129 VAL A C 1
ATOM 1015 O O . VAL A 1 129 ? -14.079 2.270 -0.877 1.00 84.44 129 VAL A O 1
ATOM 1018 N N . GLU A 1 130 ? -14.927 0.247 -0.402 1.00 81.31 130 GLU A N 1
ATOM 1019 C CA . GLU A 1 130 ? -16.071 0.670 0.393 1.00 81.31 130 GLU A CA 1
ATOM 1020 C C . GLU A 1 130 ? -16.050 -0.064 1.736 1.00 81.31 130 GLU A C 1
ATOM 1022 O O . GLU A 1 130 ? -15.356 -1.071 1.902 1.00 81.31 130 GLU A O 1
ATOM 1027 N N . ALA A 1 131 ? -16.787 0.460 2.716 1.00 75.44 131 ALA A N 1
ATOM 1028 C CA . ALA A 1 131 ? -16.854 -0.134 4.051 1.00 75.44 131 ALA A CA 1
ATOM 1029 C C . ALA A 1 131 ? -17.519 -1.519 4.043 1.00 75.44 131 ALA A C 1
ATOM 1031 O O . ALA A 1 131 ? -17.116 -2.380 4.818 1.00 75.44 131 ALA A O 1
ATOM 1032 N N . ASP A 1 132 ? -18.476 -1.742 3.147 1.00 70.06 132 ASP A N 1
ATOM 1033 C CA . ASP A 1 132 ? -19.070 -3.042 2.852 1.00 70.06 132 ASP A CA 1
ATOM 1034 C C . ASP A 1 132 ? -19.271 -3.176 1.343 1.00 70.06 132 ASP A C 1
ATOM 1036 O O . ASP A 1 132 ? -19.306 -2.185 0.611 1.00 70.06 132 ASP A O 1
ATOM 1040 N N . GLY A 1 133 ? -19.407 -4.415 0.887 1.00 66.31 133 GLY A N 1
ATOM 1041 C CA . GLY A 1 133 ? -19.559 -4.738 -0.520 1.00 66.31 133 GLY A CA 1
ATOM 1042 C C . GLY A 1 133 ? -18.579 -5.808 -0.962 1.00 66.31 133 GLY A C 1
ATOM 1043 O O . GLY A 1 133 ? -17.840 -6.390 -0.169 1.00 66.31 133 GLY A O 1
ATOM 1044 N N . GLU A 1 134 ? -18.631 -6.090 -2.255 1.00 64.44 134 GLU A N 1
ATOM 1045 C CA . GLU A 1 134 ? -17.788 -7.100 -2.871 1.00 64.44 134 GLU A CA 1
ATOM 1046 C C . GLU A 1 134 ? -16.353 -6.589 -3.038 1.00 64.44 134 GLU A C 1
ATOM 1048 O O . GLU A 1 134 ? -16.158 -5.404 -3.346 1.00 64.44 134 GLU A O 1
ATOM 1053 N N . PRO A 1 135 ? -15.341 -7.462 -2.878 1.00 68.00 135 PRO A N 1
ATOM 1054 C CA . PRO A 1 135 ? -13.960 -7.072 -3.079 1.00 68.00 135 PRO A CA 1
ATOM 1055 C C . PRO A 1 135 ? -13.769 -6.560 -4.501 1.00 68.00 135 PRO A C 1
ATOM 1057 O O . PRO A 1 135 ? -14.308 -7.103 -5.469 1.00 68.00 135 PRO A O 1
ATOM 1060 N N . ARG A 1 136 ? -12.959 -5.515 -4.635 1.00 73.38 136 ARG A N 1
ATOM 1061 C CA . ARG A 1 136 ? -12.673 -4.912 -5.932 1.00 73.38 136 ARG A CA 1
ATOM 1062 C C . ARG A 1 136 ? -11.662 -5.735 -6.723 1.00 73.38 136 ARG A C 1
ATOM 1064 O O . ARG A 1 136 ? -11.774 -5.802 -7.943 1.00 73.38 136 ARG A O 1
ATOM 1071 N N . PHE A 1 137 ? -10.677 -6.331 -6.048 1.00 77.75 137 PHE A N 1
ATOM 1072 C CA . PHE A 1 137 ? -9.710 -7.253 -6.649 1.00 77.75 137 PHE A CA 1
ATOM 1073 C C . PHE A 1 137 ? -8.960 -8.072 -5.586 1.00 77.75 137 PHE A C 1
ATOM 1075 O O . PHE A 1 137 ? -8.823 -7.651 -4.434 1.00 77.75 137 PHE A O 1
ATOM 1082 N N . ALA A 1 138 ? -8.453 -9.236 -5.998 1.00 77.31 138 ALA A N 1
ATOM 1083 C CA . ALA A 1 138 ? -7.556 -10.067 -5.198 1.00 77.31 138 ALA A CA 1
ATOM 1084 C C . ALA A 1 138 ? -6.138 -9.475 -5.165 1.00 77.31 138 ALA A C 1
ATOM 1086 O O . ALA A 1 138 ? -5.680 -8.866 -6.136 1.00 77.31 138 ALA A O 1
ATOM 1087 N N . VAL A 1 139 ? -5.442 -9.668 -4.049 1.00 80.88 139 VAL A N 1
ATOM 1088 C CA . VAL A 1 139 ? -4.068 -9.205 -3.826 1.00 80.88 139 VAL A CA 1
ATOM 1089 C C . VAL A 1 139 ? -3.124 -10.417 -3.821 1.00 80.88 139 VAL A C 1
ATOM 1091 O O . VAL A 1 139 ? -3.533 -11.499 -3.403 1.00 80.88 139 VAL A O 1
ATOM 1094 N N . PRO A 1 140 ? -1.862 -10.290 -4.272 1.00 78.31 140 PRO A N 1
ATOM 1095 C CA . PRO A 1 140 ? -0.908 -11.394 -4.198 1.00 78.31 140 PRO A CA 1
ATOM 1096 C C . PRO A 1 140 ? -0.679 -11.876 -2.758 1.00 78.31 140 PRO A C 1
ATOM 1098 O O . PRO A 1 140 ? -0.366 -11.084 -1.869 1.00 78.31 140 PRO A O 1
ATOM 1101 N N . ALA A 1 141 ? -0.756 -13.190 -2.534 1.00 79.75 141 ALA A N 1
ATOM 1102 C CA . ALA A 1 141 ? -0.488 -13.811 -1.232 1.00 79.75 141 ALA A CA 1
ATOM 1103 C C . ALA A 1 141 ? 0.982 -13.681 -0.785 1.00 79.75 141 ALA A C 1
ATOM 1105 O O . ALA A 1 141 ? 1.281 -13.707 0.411 1.00 79.75 141 ALA A O 1
ATOM 1106 N N . SER A 1 142 ? 1.902 -13.501 -1.736 1.00 74.81 142 SER A N 1
ATOM 1107 C CA . SER A 1 142 ? 3.348 -13.437 -1.502 1.00 74.81 142 SER A CA 1
ATOM 1108 C C . SER A 1 142 ? 3.820 -12.239 -0.677 1.00 74.81 142 SER A C 1
ATOM 1110 O O . SER A 1 142 ? 4.887 -12.302 -0.073 1.00 74.81 142 SER A O 1
ATOM 1112 N N . ASP A 1 143 ? 3.090 -11.126 -0.712 1.00 79.56 143 ASP A N 1
ATOM 1113 C CA . ASP A 1 143 ? 3.508 -9.852 -0.115 1.00 79.56 143 ASP A CA 1
ATOM 1114 C C . ASP A 1 143 ? 2.309 -8.934 0.175 1.00 79.56 143 ASP A C 1
ATOM 1116 O O . ASP A 1 143 ? 2.435 -7.715 0.107 1.00 79.56 143 ASP A O 1
ATOM 1120 N N . ALA A 1 144 ? 1.143 -9.505 0.510 1.00 84.25 144 ALA A N 1
ATOM 1121 C CA . ALA A 1 144 ? -0.147 -8.802 0.550 1.00 84.25 144 ALA A CA 1
ATOM 1122 C C . ALA A 1 144 ? -0.128 -7.462 1.310 1.00 84.25 144 ALA A C 1
ATOM 1124 O O . ALA A 1 144 ? -0.640 -6.458 0.816 1.00 84.25 144 ALA A O 1
ATOM 1125 N N . VAL A 1 145 ? 0.509 -7.421 2.486 1.00 86.44 145 VAL A N 1
ATOM 1126 C CA . VAL A 1 145 ? 0.628 -6.195 3.294 1.00 86.44 145 VAL A CA 1
ATOM 1127 C C . VAL A 1 145 ? 1.514 -5.146 2.614 1.00 86.44 145 VAL A C 1
ATOM 1129 O O . VAL A 1 145 ? 1.109 -3.990 2.491 1.00 86.44 145 VAL A O 1
ATOM 1132 N N . ALA A 1 146 ? 2.702 -5.527 2.131 1.00 86.81 146 ALA A N 1
ATOM 1133 C CA . ALA A 1 146 ? 3.583 -4.602 1.412 1.00 86.81 146 ALA A CA 1
ATOM 1134 C C . ALA A 1 146 ? 2.945 -4.116 0.106 1.00 86.81 146 ALA A C 1
ATOM 1136 O O . ALA A 1 146 ? 3.080 -2.946 -0.247 1.00 86.81 146 ALA A O 1
ATOM 1137 N N . TRP A 1 147 ? 2.224 -4.995 -0.587 1.00 87.25 147 TRP A N 1
ATOM 1138 C CA . TRP A 1 147 ? 1.490 -4.659 -1.797 1.00 87.25 147 TRP A CA 1
ATOM 1139 C C . TRP A 1 147 ? 0.386 -3.637 -1.517 1.00 87.25 147 TRP A C 1
ATOM 1141 O O . TRP A 1 147 ? 0.245 -2.676 -2.267 1.00 87.25 147 TRP A O 1
ATOM 1151 N N . PHE A 1 148 ? -0.370 -3.793 -0.426 1.00 89.31 148 PHE A N 1
ATOM 1152 C CA . PHE A 1 148 ? -1.394 -2.824 -0.029 1.00 89.31 148 PHE A CA 1
ATOM 1153 C C . PHE A 1 148 ? -0.798 -1.437 0.234 1.00 89.31 148 PHE A C 1
ATOM 1155 O O . PHE A 1 148 ? -1.303 -0.443 -0.286 1.00 89.31 148 PHE A O 1
ATOM 1162 N N . LEU A 1 149 ? 0.307 -1.365 0.981 1.00 87.50 149 LEU A N 1
ATOM 1163 C CA . LEU A 1 149 ? 1.000 -0.098 1.236 1.00 87.50 149 LEU A CA 1
ATOM 1164 C C . LEU A 1 149 ? 1.558 0.517 -0.062 1.00 87.50 149 LEU A C 1
ATOM 1166 O O . LEU A 1 149 ? 1.405 1.717 -0.282 1.00 87.50 149 LEU A O 1
ATOM 1170 N N . ASP A 1 150 ? 2.132 -0.291 -0.960 1.00 88.12 150 ASP A N 1
ATOM 1171 C CA . ASP A 1 150 ? 2.548 0.148 -2.303 1.00 88.12 150 ASP A CA 1
ATOM 1172 C C . ASP A 1 150 ? 1.389 0.705 -3.119 1.00 88.12 150 ASP A C 1
ATOM 1174 O O . ASP A 1 150 ? 1.513 1.767 -3.727 1.00 88.12 150 ASP A O 1
ATOM 1178 N N . PHE A 1 151 ? 0.238 0.039 -3.081 1.00 88.56 151 PHE A N 1
ATOM 1179 C CA . PHE A 1 151 ? -0.959 0.494 -3.765 1.00 88.56 151 PHE A CA 1
ATOM 1180 C C . PHE A 1 151 ? -1.429 1.856 -3.246 1.00 88.56 151 PHE A C 1
ATOM 1182 O O . PHE A 1 151 ? -1.722 2.735 -4.057 1.00 88.56 151 PHE A O 1
ATOM 1189 N N . VAL A 1 152 ? -1.470 2.062 -1.925 1.00 89.06 152 VAL A N 1
ATOM 1190 C CA . VAL A 1 152 ? -1.819 3.363 -1.325 1.00 89.06 152 VAL A CA 1
ATOM 1191 C C . VAL A 1 152 ? -0.881 4.454 -1.850 1.00 89.06 152 VAL A C 1
ATOM 1193 O O . VAL A 1 152 ? -1.342 5.470 -2.369 1.00 89.06 152 VAL A O 1
ATOM 1196 N N . TYR A 1 153 ? 0.432 4.228 -1.791 1.00 88.19 153 TYR A N 1
ATOM 1197 C CA . TYR A 1 153 ? 1.420 5.236 -2.179 1.00 88.19 153 TYR A CA 1
ATOM 1198 C C . TYR A 1 153 ? 1.432 5.520 -3.678 1.00 88.19 153 TYR A C 1
ATOM 1200 O O . TYR A 1 153 ? 1.472 6.680 -4.079 1.00 88.19 153 TYR A O 1
ATOM 1208 N N . ARG A 1 154 ? 1.318 4.494 -4.524 1.00 88.62 154 ARG A N 1
ATOM 1209 C CA . ARG A 1 154 ? 1.274 4.679 -5.978 1.00 88.62 154 ARG A CA 1
ATOM 1210 C C . ARG A 1 154 ? 0.059 5.495 -6.432 1.00 88.62 154 ARG A C 1
ATOM 1212 O O . ARG A 1 154 ? 0.144 6.165 -7.454 1.00 88.62 154 ARG A O 1
ATOM 1219 N N . ASN A 1 155 ? -1.057 5.437 -5.701 1.00 88.50 155 ASN A N 1
ATOM 1220 C CA . ASN A 1 155 ? -2.290 6.137 -6.074 1.00 88.50 155 ASN A CA 1
ATOM 1221 C C . ASN A 1 155 ? -2.457 7.508 -5.405 1.00 88.50 155 ASN A C 1
ATOM 1223 O O . ASN A 1 155 ? -3.057 8.389 -6.013 1.00 88.50 155 ASN A O 1
ATOM 1227 N N . PHE A 1 156 ? -1.959 7.698 -4.179 1.00 89.06 156 PHE A N 1
ATOM 1228 C CA . PHE A 1 156 ? -2.214 8.921 -3.400 1.00 89.06 156 PHE A CA 1
ATOM 1229 C C . PHE A 1 156 ? -0.960 9.726 -3.047 1.00 89.06 156 PHE A C 1
ATOM 1231 O O . PHE A 1 156 ? -1.062 10.898 -2.703 1.00 89.06 156 PHE A O 1
ATOM 1238 N N . PHE A 1 157 ? 0.224 9.124 -3.170 1.00 88.00 157 PHE A N 1
ATOM 1239 C CA . PHE A 1 157 ? 1.519 9.740 -2.862 1.00 88.00 157 PHE A CA 1
ATOM 1240 C C . PHE A 1 157 ? 2.520 9.483 -3.995 1.00 88.00 157 PHE A C 1
ATOM 1242 O O . PHE A 1 157 ? 3.683 9.142 -3.757 1.00 88.00 157 PHE A O 1
ATOM 1249 N N . TYR A 1 158 ? 2.052 9.619 -5.240 1.00 89.06 158 TYR A N 1
ATOM 1250 C CA . TYR A 1 158 ? 2.799 9.212 -6.431 1.00 89.06 158 TYR A CA 1
ATOM 1251 C C . TYR A 1 158 ? 4.183 9.864 -6.518 1.00 89.06 158 TYR A C 1
ATOM 1253 O O . TYR A 1 158 ? 5.151 9.177 -6.822 1.00 89.06 158 TYR A O 1
ATOM 1261 N N . ASP A 1 159 ? 4.309 11.142 -6.156 1.00 90.06 159 ASP A N 1
ATOM 1262 C CA . ASP A 1 159 ? 5.590 11.863 -6.181 1.00 90.06 159 ASP A CA 1
ATOM 1263 C C . ASP A 1 159 ? 6.642 11.245 -5.247 1.00 90.06 159 ASP A C 1
ATOM 1265 O O . ASP A 1 159 ? 7.830 11.215 -5.561 1.00 90.06 159 ASP A O 1
ATOM 1269 N N . ARG A 1 160 ? 6.222 10.693 -4.103 1.00 88.12 160 ARG A N 1
ATOM 1270 C CA . ARG A 1 160 ? 7.127 9.973 -3.190 1.00 88.12 160 ARG A CA 1
ATOM 1271 C C . ARG A 1 160 ? 7.426 8.576 -3.714 1.00 88.12 160 ARG A C 1
ATOM 1273 O O . ARG A 1 160 ? 8.574 8.129 -3.695 1.00 88.12 160 ARG A O 1
ATOM 1280 N N . TRP A 1 161 ? 6.388 7.903 -4.205 1.00 91.56 161 TRP A N 1
ATOM 1281 C CA . TRP A 1 161 ? 6.490 6.561 -4.762 1.00 91.56 161 TRP A CA 1
ATOM 1282 C C . TRP A 1 161 ? 7.449 6.509 -5.955 1.00 91.56 161 TRP A C 1
ATOM 1284 O O . TRP A 1 161 ? 8.325 5.648 -5.994 1.00 91.56 161 TRP A O 1
ATOM 1294 N N . ILE A 1 162 ? 7.338 7.454 -6.891 1.00 92.69 162 ILE A N 1
ATOM 1295 C CA . ILE A 1 162 ? 8.129 7.474 -8.123 1.00 92.69 162 ILE A CA 1
ATOM 1296 C C . ILE A 1 162 ? 9.616 7.714 -7.836 1.00 92.69 162 ILE A C 1
ATOM 1298 O O . ILE A 1 162 ? 10.466 7.081 -8.457 1.00 92.69 162 ILE A O 1
ATOM 1302 N N . VAL A 1 163 ? 9.941 8.545 -6.838 1.00 92.44 163 VAL A N 1
ATOM 1303 C CA . VAL A 1 163 ? 11.323 8.759 -6.379 1.00 92.44 163 VAL A CA 1
ATOM 1304 C C . VAL A 1 163 ? 11.892 7.486 -5.755 1.00 92.44 163 VAL A C 1
ATOM 1306 O O . VAL A 1 163 ? 13.030 7.115 -6.034 1.00 92.44 163 VAL A O 1
ATOM 1309 N N . TRP A 1 164 ? 11.119 6.785 -4.922 1.00 91.69 164 TRP A N 1
ATOM 1310 C CA . TRP A 1 164 ? 11.556 5.499 -4.376 1.00 91.69 164 TRP A CA 1
ATOM 1311 C C . TRP A 1 164 ? 11.755 4.441 -5.467 1.00 91.69 164 TRP A C 1
ATOM 1313 O O . TRP A 1 164 ? 12.779 3.761 -5.465 1.00 91.69 164 TRP A O 1
ATOM 1323 N N . ALA A 1 165 ? 10.812 4.330 -6.404 1.00 93.50 165 ALA A N 1
ATOM 1324 C CA . ALA A 1 165 ? 10.878 3.374 -7.502 1.00 93.50 165 ALA A CA 1
ATOM 1325 C C . ALA A 1 165 ? 12.093 3.632 -8.407 1.00 93.50 165 ALA A C 1
ATOM 1327 O O . ALA A 1 165 ? 12.738 2.680 -8.841 1.00 93.50 165 ALA A O 1
ATOM 1328 N N . GLN A 1 166 ? 12.448 4.902 -8.625 1.00 95.12 166 GLN A N 1
ATOM 1329 C CA . GLN A 1 166 ? 13.672 5.272 -9.328 1.00 95.12 166 GLN A CA 1
ATOM 1330 C C . GLN A 1 166 ? 14.916 4.780 -8.589 1.00 95.12 166 GLN A C 1
ATOM 1332 O O . GLN A 1 166 ? 15.739 4.102 -9.188 1.00 95.12 166 GLN A O 1
ATOM 1337 N N . LEU A 1 167 ? 15.041 5.068 -7.290 1.00 94.12 167 LEU A N 1
ATOM 1338 C CA . LEU A 1 167 ? 16.202 4.640 -6.499 1.00 94.12 167 LEU A CA 1
ATOM 1339 C C . LEU A 1 167 ? 16.359 3.112 -6.499 1.00 94.12 167 LEU A C 1
ATOM 1341 O O . LEU A 1 167 ? 17.451 2.600 -6.723 1.00 94.12 167 LEU A O 1
ATOM 1345 N N . ALA A 1 168 ? 15.251 2.390 -6.312 1.00 93.81 168 ALA A N 1
ATOM 1346 C CA . ALA A 1 168 ? 15.204 0.934 -6.408 1.00 93.81 168 ALA A CA 1
ATOM 1347 C C . ALA A 1 168 ? 15.709 0.424 -7.768 1.00 93.81 168 ALA A C 1
ATOM 1349 O O . ALA A 1 168 ? 16.489 -0.527 -7.843 1.00 93.81 168 ALA A O 1
ATOM 1350 N N . TRP A 1 169 ? 15.260 1.062 -8.847 1.00 95.81 169 TRP A N 1
ATOM 1351 C CA . TRP A 1 169 ? 15.636 0.698 -10.205 1.00 95.81 169 TRP A CA 1
ATOM 1352 C C . TRP A 1 169 ? 17.091 1.042 -10.536 1.00 95.81 169 TRP A C 1
ATOM 1354 O O . TRP A 1 169 ? 17.769 0.250 -11.191 1.00 95.81 169 TRP A O 1
ATOM 1364 N N . ASP A 1 170 ? 17.585 2.184 -10.060 1.00 95.56 170 ASP A N 1
ATOM 1365 C CA . ASP A 1 170 ? 18.972 2.617 -10.217 1.00 95.56 170 ASP A CA 1
ATOM 1366 C C . ASP A 1 170 ? 19.933 1.594 -9.588 1.00 95.56 170 ASP A C 1
ATOM 1368 O O . ASP A 1 170 ? 20.907 1.183 -10.228 1.00 95.56 170 ASP A O 1
ATOM 1372 N N . ASP A 1 171 ? 19.630 1.141 -8.368 1.00 94.56 171 ASP A N 1
ATOM 1373 C CA . ASP A 1 171 ? 20.409 0.120 -7.663 1.00 94.56 171 ASP A CA 1
ATOM 1374 C C . ASP A 1 171 ? 20.318 -1.240 -8.370 1.00 94.56 171 ASP A C 1
ATOM 1376 O O . ASP A 1 171 ? 21.342 -1.865 -8.652 1.00 94.56 171 ASP A O 1
ATOM 1380 N N . TRP A 1 172 ? 19.113 -1.663 -8.769 1.00 94.38 172 TRP A N 1
ATOM 1381 C CA . TRP A 1 172 ? 18.919 -2.900 -9.532 1.00 94.38 172 TRP A CA 1
ATOM 1382 C C . TRP A 1 172 ? 19.706 -2.907 -10.844 1.00 94.38 172 TRP A C 1
ATOM 1384 O O . TRP A 1 172 ? 20.278 -3.930 -11.227 1.00 94.38 172 TRP A O 1
ATOM 1394 N N . CYS A 1 173 ? 19.742 -1.775 -11.551 1.00 94.25 173 CYS A N 1
ATOM 1395 C CA . CYS A 1 173 ? 20.486 -1.674 -12.797 1.00 94.25 173 CYS A CA 1
ATOM 1396 C C . CYS A 1 173 ? 21.991 -1.803 -12.575 1.00 94.25 173 CYS A C 1
ATOM 1398 O O . CYS A 1 173 ? 22.661 -2.473 -13.361 1.00 94.25 173 CYS A O 1
ATOM 1400 N N . ARG A 1 174 ? 22.503 -1.188 -11.502 1.00 93.50 174 ARG A N 1
ATOM 1401 C CA . ARG A 1 174 ? 23.912 -1.258 -11.107 1.00 93.50 174 ARG A CA 1
ATOM 1402 C C . ARG A 1 174 ? 24.326 -2.690 -10.790 1.00 93.50 174 ARG A C 1
ATOM 1404 O O . ARG A 1 174 ? 25.310 -3.163 -11.345 1.00 93.50 174 ARG A O 1
ATOM 1411 N N . ASP A 1 175 ? 23.534 -3.391 -9.985 1.00 91.06 175 ASP A N 1
ATOM 1412 C CA . ASP A 1 175 ? 23.793 -4.783 -9.591 1.00 91.06 175 ASP A CA 1
ATOM 1413 C C . ASP A 1 175 ? 23.753 -5.761 -10.776 1.00 91.06 175 ASP A C 1
ATOM 1415 O O . ASP A 1 175 ? 24.323 -6.851 -10.723 1.00 91.06 175 ASP A O 1
ATOM 1419 N N . ARG A 1 176 ? 23.044 -5.393 -11.849 1.00 92.06 176 ARG A N 1
ATOM 1420 C CA . ARG A 1 176 ? 22.876 -6.197 -13.068 1.00 92.06 176 ARG A CA 1
ATOM 1421 C C . ARG A 1 176 ? 23.698 -5.691 -14.254 1.00 92.06 176 ARG A C 1
ATOM 1423 O O . ARG A 1 176 ? 23.520 -6.222 -15.345 1.00 92.06 176 ARG A O 1
ATOM 1430 N N . GLU A 1 177 ? 24.534 -4.670 -14.054 1.00 91.75 177 GLU A N 1
ATOM 1431 C CA . GLU A 1 177 ? 25.360 -4.031 -15.090 1.00 91.75 177 GLU A CA 1
ATOM 1432 C C . GLU A 1 177 ? 24.575 -3.639 -16.361 1.00 91.75 177 GLU A C 1
ATOM 1434 O O . GLU A 1 177 ? 25.080 -3.722 -17.481 1.00 91.75 177 GLU A O 1
ATOM 1439 N N . ARG A 1 178 ? 23.313 -3.209 -16.212 1.00 91.00 178 ARG A N 1
ATOM 1440 C CA . ARG A 1 178 ? 22.434 -2.871 -17.349 1.00 91.00 178 ARG A CA 1
ATOM 1441 C C . ARG A 1 178 ? 22.296 -1.357 -17.551 1.00 91.00 178 ARG A C 1
ATOM 1443 O O . ARG A 1 178 ? 22.376 -0.594 -16.584 1.00 91.00 178 ARG A O 1
ATOM 1450 N N . PRO A 1 179 ? 21.994 -0.900 -18.781 1.00 91.75 179 PRO A N 1
ATOM 1451 C CA . PRO A 1 179 ? 21.607 0.483 -19.022 1.00 91.75 179 PRO A CA 1
ATOM 1452 C C . PRO A 1 179 ? 20.326 0.844 -18.269 1.00 91.75 179 PRO A C 1
ATOM 1454 O O . PRO A 1 179 ? 19.357 0.085 -18.268 1.00 91.75 179 PRO A O 1
ATOM 1457 N N . ASN A 1 180 ? 20.299 2.039 -17.687 1.00 91.62 180 ASN A N 1
ATOM 1458 C CA . ASN A 1 180 ? 19.129 2.555 -16.995 1.00 91.62 180 ASN A CA 1
ATOM 1459 C C . ASN A 1 180 ? 18.341 3.513 -17.900 1.00 91.62 180 ASN A C 1
ATOM 1461 O O . ASN A 1 180 ? 18.792 4.619 -18.199 1.00 91.62 180 ASN A O 1
ATOM 1465 N N . ARG A 1 181 ? 17.145 3.091 -18.327 1.00 94.38 181 ARG A N 1
ATOM 1466 C CA . ARG A 1 181 ? 16.244 3.878 -19.190 1.00 94.38 181 ARG A CA 1
ATOM 1467 C C . ARG A 1 181 ? 15.034 4.454 -18.440 1.00 94.38 181 ARG A C 1
ATOM 1469 O O . ARG A 1 181 ? 14.006 4.720 -19.063 1.00 94.38 181 ARG A O 1
ATOM 1476 N N . TRP A 1 182 ? 15.153 4.688 -17.129 1.00 94.88 182 TRP A N 1
ATOM 1477 C CA . TRP A 1 182 ? 14.071 5.175 -16.261 1.00 94.88 182 TRP A CA 1
ATOM 1478 C C . TRP A 1 182 ? 13.268 6.342 -16.851 1.00 94.88 182 TRP A C 1
ATOM 1480 O O . TRP A 1 182 ? 12.053 6.248 -17.010 1.00 94.88 182 TRP A O 1
ATOM 1490 N N . LEU A 1 183 ? 13.942 7.425 -17.257 1.00 93.94 183 LEU A N 1
ATOM 1491 C CA . LEU A 1 183 ? 13.276 8.623 -17.784 1.00 93.94 183 LEU A CA 1
ATOM 1492 C C . LEU A 1 183 ? 12.474 8.347 -19.066 1.00 93.94 183 LEU A C 1
ATOM 1494 O O . LEU A 1 183 ? 11.425 8.956 -19.274 1.00 93.94 183 LEU A O 1
ATOM 1498 N N . ARG A 1 184 ? 12.933 7.414 -19.915 1.00 91.88 184 ARG A N 1
ATOM 1499 C CA . ARG A 1 184 ? 12.204 7.015 -21.130 1.00 91.88 184 ARG A CA 1
ATOM 1500 C C . ARG A 1 184 ? 10.942 6.228 -20.778 1.00 91.88 184 ARG A C 1
ATOM 1502 O O . ARG A 1 184 ? 9.897 6.492 -21.367 1.00 91.88 184 ARG A O 1
ATOM 1509 N N . LEU A 1 185 ? 11.027 5.315 -19.804 1.00 91.44 185 LEU A N 1
ATOM 1510 C CA . LEU A 1 185 ? 9.865 4.581 -19.293 1.00 91.44 185 LEU A CA 1
ATOM 1511 C C . LEU A 1 185 ? 8.828 5.537 -18.696 1.00 91.44 185 LEU A C 1
ATOM 1513 O O . LEU A 1 185 ? 7.679 5.538 -19.130 1.00 91.44 185 LEU A O 1
ATOM 1517 N N . VAL A 1 186 ? 9.235 6.395 -17.758 1.00 91.19 186 VAL A N 1
ATOM 1518 C CA . VAL A 1 186 ? 8.334 7.367 -17.116 1.00 91.19 186 VAL A CA 1
ATOM 1519 C C . VAL A 1 186 ? 7.708 8.304 -18.151 1.00 91.19 186 VAL A C 1
ATOM 1521 O O . VAL A 1 186 ? 6.501 8.537 -18.121 1.00 91.19 186 VAL A O 1
ATOM 1524 N N . GLY A 1 187 ? 8.498 8.788 -19.115 1.00 89.25 187 GLY A N 1
ATOM 1525 C CA . GLY A 1 187 ? 8.002 9.610 -20.218 1.00 89.25 187 GLY A CA 1
ATOM 1526 C C . GLY A 1 187 ? 6.910 8.917 -21.038 1.00 89.25 187 GLY A C 1
ATOM 1527 O O . GLY A 1 187 ? 5.891 9.540 -21.331 1.00 89.25 187 GLY A O 1
ATOM 1528 N N . ALA A 1 188 ? 7.074 7.627 -21.352 1.00 88.69 188 ALA A N 1
ATOM 1529 C CA . ALA A 1 188 ? 6.078 6.860 -22.099 1.00 88.69 188 ALA A CA 1
ATOM 1530 C C . ALA A 1 188 ? 4.750 6.708 -21.333 1.00 88.69 188 ALA A C 1
ATOM 1532 O O . ALA A 1 188 ? 3.683 6.867 -21.930 1.00 88.69 188 ALA A O 1
ATOM 1533 N N . PHE A 1 189 ? 4.799 6.460 -20.020 1.00 89.38 189 PHE A N 1
ATOM 1534 C CA . PHE A 1 189 ? 3.597 6.383 -19.179 1.00 89.38 189 PHE A CA 1
ATOM 1535 C C . PHE A 1 189 ? 2.907 7.743 -19.032 1.00 89.38 189 PHE A C 1
ATOM 1537 O O . PHE A 1 189 ? 1.701 7.836 -19.257 1.00 89.38 189 PHE A O 1
ATOM 1544 N N . ASN A 1 190 ? 3.659 8.810 -18.746 1.00 87.81 190 ASN A N 1
ATOM 1545 C CA . ASN A 1 190 ? 3.106 10.162 -18.602 1.00 87.81 190 ASN A CA 1
ATOM 1546 C C . ASN A 1 190 ? 2.431 10.659 -19.892 1.00 87.81 190 ASN A C 1
ATOM 1548 O O . ASN A 1 190 ? 1.450 11.394 -19.837 1.00 87.81 190 ASN A O 1
ATOM 1552 N N . GLN A 1 191 ? 2.934 10.241 -21.056 1.00 89.06 191 GLN A N 1
ATOM 1553 C CA . GLN A 1 191 ? 2.363 10.583 -22.362 1.00 89.06 191 GLN A CA 1
ATOM 1554 C C . GLN A 1 191 ? 1.265 9.611 -22.822 1.00 89.06 191 GLN A C 1
ATOM 1556 O O . GLN A 1 191 ? 0.737 9.774 -23.920 1.00 89.06 191 GLN A O 1
ATOM 1561 N N . SER A 1 192 ? 0.928 8.585 -22.026 1.00 84.94 192 SER A N 1
ATOM 1562 C CA . SER A 1 192 ? 0.024 7.492 -22.429 1.00 84.94 192 SER A CA 1
ATOM 1563 C C . SER A 1 192 ? 0.420 6.842 -23.770 1.00 84.94 192 SER A C 1
ATOM 1565 O O . SER A 1 192 ? -0.421 6.402 -24.554 1.00 84.94 192 SER A O 1
ATOM 1567 N N . ALA A 1 193 ? 1.721 6.787 -24.058 1.00 87.25 193 ALA A N 1
ATOM 1568 C CA . ALA A 1 193 ? 2.266 6.441 -25.364 1.00 87.25 193 ALA A CA 1
ATOM 1569 C C . ALA A 1 193 ? 2.702 4.969 -25.425 1.00 87.25 193 ALA A C 1
ATOM 1571 O O . ALA A 1 193 ? 3.882 4.662 -25.597 1.00 87.25 193 ALA A O 1
ATOM 1572 N N . ILE A 1 194 ? 1.741 4.041 -25.323 1.00 86.00 194 ILE A N 1
ATOM 1573 C CA . ILE A 1 194 ? 2.008 2.586 -25.319 1.00 86.00 194 ILE A CA 1
ATOM 1574 C C . ILE A 1 194 ? 2.849 2.121 -26.520 1.00 86.00 194 ILE A C 1
ATOM 1576 O O . ILE A 1 194 ? 3.716 1.264 -26.373 1.00 86.00 194 ILE A O 1
ATOM 1580 N N . ARG A 1 195 ? 2.686 2.769 -27.681 1.00 87.88 195 ARG A N 1
ATOM 1581 C CA . ARG A 1 195 ? 3.445 2.475 -28.908 1.00 87.88 195 ARG A CA 1
ATOM 1582 C C . ARG A 1 195 ? 4.957 2.653 -28.752 1.00 87.88 195 ARG A C 1
ATOM 1584 O O . ARG A 1 195 ? 5.710 1.970 -29.435 1.00 87.88 195 ARG A O 1
ATOM 1591 N N . ILE A 1 196 ? 5.406 3.556 -27.873 1.00 87.25 196 ILE A N 1
ATOM 1592 C CA . ILE A 1 196 ? 6.836 3.737 -27.576 1.00 87.25 196 ILE A CA 1
ATOM 1593 C C . ILE A 1 196 ? 7.386 2.483 -26.899 1.00 87.25 196 ILE A C 1
ATOM 1595 O O . ILE A 1 196 ? 8.475 2.034 -27.240 1.00 87.25 196 ILE A O 1
ATOM 1599 N N . ILE A 1 197 ? 6.621 1.908 -25.968 1.00 87.31 197 ILE A N 1
ATOM 1600 C CA . ILE A 1 197 ? 6.993 0.672 -25.280 1.00 87.31 197 ILE A CA 1
ATOM 1601 C C . ILE A 1 197 ? 6.924 -0.495 -26.270 1.00 87.31 197 ILE A C 1
ATOM 1603 O O . ILE A 1 197 ? 7.881 -1.240 -26.397 1.00 87.31 197 ILE A O 1
ATOM 1607 N N . GLU A 1 198 ? 5.838 -0.641 -27.030 1.00 88.94 198 GLU A N 1
ATOM 1608 C CA . GLU A 1 198 ? 5.680 -1.751 -27.985 1.00 88.94 198 GLU A CA 1
ATOM 1609 C C . GLU A 1 198 ? 6.749 -1.770 -29.089 1.00 88.94 198 GLU A C 1
ATOM 1611 O O . GLU A 1 198 ? 7.182 -2.847 -29.504 1.00 88.94 198 GLU A O 1
ATOM 1616 N N . GLY A 1 199 ? 7.173 -0.588 -29.545 1.00 91.00 199 GLY A N 1
ATOM 1617 C CA . GLY A 1 199 ? 8.167 -0.412 -30.602 1.00 91.00 199 GLY A CA 1
ATOM 1618 C C . GLY A 1 199 ? 9.627 -0.526 -30.154 1.00 91.00 199 GLY A C 1
ATOM 1619 O O . GLY A 1 199 ? 10.506 -0.539 -31.012 1.00 91.00 199 GLY A O 1
ATOM 1620 N N . ASP A 1 200 ? 9.906 -0.620 -28.851 1.00 92.38 200 ASP A N 1
ATOM 1621 C CA . ASP A 1 200 ? 11.261 -0.682 -28.296 1.00 92.38 200 ASP A CA 1
ATOM 1622 C C . ASP A 1 200 ? 11.415 -1.944 -27.427 1.00 92.38 200 ASP A C 1
ATOM 1624 O O . ASP A 1 200 ? 10.865 -2.060 -26.329 1.00 92.38 200 ASP A O 1
ATOM 1628 N N . ALA A 1 201 ? 12.148 -2.937 -27.945 1.00 93.00 201 ALA A N 1
ATOM 1629 C CA . ALA A 1 201 ? 12.358 -4.210 -27.257 1.00 93.00 201 ALA A CA 1
ATOM 1630 C C . ALA A 1 201 ? 13.056 -4.040 -25.900 1.00 93.00 201 ALA A C 1
ATOM 1632 O O . ALA A 1 201 ? 12.657 -4.704 -24.941 1.00 93.00 201 ALA A O 1
ATOM 1633 N N . ASP A 1 202 ? 14.006 -3.108 -25.803 1.00 92.62 202 ASP A N 1
ATOM 1634 C CA . ASP A 1 202 ? 14.731 -2.838 -24.566 1.00 92.62 202 ASP A CA 1
ATOM 1635 C C . ASP A 1 202 ? 13.801 -2.226 -23.514 1.00 92.62 202 ASP A C 1
ATOM 1637 O O . ASP A 1 202 ? 13.866 -2.598 -22.346 1.00 92.62 202 ASP A O 1
ATOM 1641 N N . LEU A 1 203 ? 12.900 -1.315 -23.909 1.00 91.25 203 LEU A N 1
ATOM 1642 C CA . LEU A 1 203 ? 11.929 -0.730 -22.975 1.00 91.25 203 LEU A CA 1
ATOM 1643 C C . LEU A 1 203 ? 10.896 -1.750 -22.485 1.00 91.25 203 LEU A C 1
ATOM 1645 O O . LEU A 1 203 ? 10.475 -1.673 -21.330 1.00 91.25 203 LEU A O 1
ATOM 1649 N N . ARG A 1 204 ? 10.492 -2.722 -23.314 1.00 91.75 204 ARG A N 1
ATOM 1650 C CA . ARG A 1 204 ? 9.632 -3.830 -22.851 1.00 91.75 204 ARG A CA 1
ATOM 1651 C C . ARG A 1 204 ? 10.342 -4.692 -21.824 1.00 91.75 204 ARG A C 1
ATOM 1653 O O . ARG A 1 204 ? 9.750 -5.027 -20.800 1.00 91.75 204 ARG A O 1
ATOM 1660 N N . GLU A 1 205 ? 11.598 -5.032 -22.091 1.00 92.38 205 GLU A N 1
ATOM 1661 C CA . GLU A 1 205 ? 12.405 -5.783 -2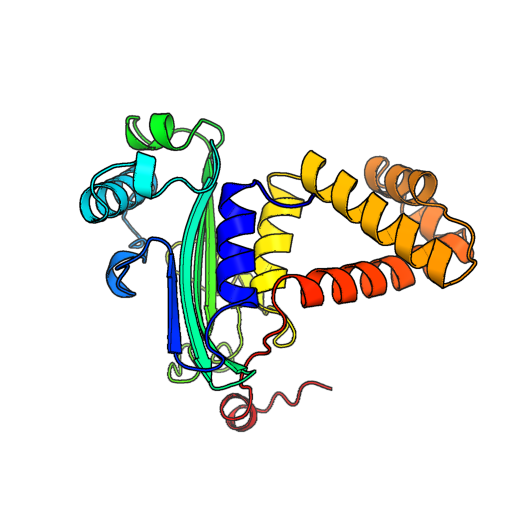1.141 1.00 92.38 205 GLU A CA 1
ATOM 1662 C C . GLU A 1 205 ? 12.606 -4.989 -19.844 1.00 92.38 205 GLU A C 1
ATOM 1664 O O . GLU A 1 205 ? 12.368 -5.528 -18.765 1.00 92.38 205 GLU A O 1
ATOM 1669 N N . ASP A 1 206 ? 12.974 -3.707 -19.930 1.00 92.19 206 ASP A N 1
ATOM 1670 C CA . ASP A 1 206 ? 13.125 -2.831 -18.765 1.00 92.19 206 ASP A CA 1
ATOM 1671 C C . ASP A 1 206 ? 11.816 -2.755 -17.959 1.00 92.19 206 ASP A C 1
ATOM 1673 O O . ASP A 1 206 ? 11.860 -2.820 -16.734 1.00 92.19 206 ASP A O 1
ATOM 1677 N N . LEU A 1 207 ? 10.642 -2.706 -18.604 1.00 91.50 207 LEU A N 1
ATOM 1678 C CA . LEU A 1 207 ? 9.349 -2.717 -17.909 1.00 91.50 207 LEU A CA 1
ATOM 1679 C C . LEU A 1 207 ? 9.102 -4.028 -17.144 1.00 91.50 207 LEU A C 1
ATOM 1681 O O . LEU A 1 207 ? 8.695 -3.994 -15.981 1.00 91.50 207 LEU A O 1
ATOM 1685 N N . MET A 1 208 ? 9.362 -5.183 -17.765 1.00 90.88 208 MET A N 1
ATOM 1686 C CA . MET A 1 208 ? 9.243 -6.488 -17.095 1.00 90.88 208 MET A CA 1
ATOM 1687 C C . MET A 1 208 ? 10.214 -6.598 -15.911 1.00 90.88 208 MET A C 1
ATOM 1689 O O . MET A 1 208 ? 9.867 -7.087 -14.835 1.00 90.88 208 MET A O 1
ATOM 1693 N N . GLN A 1 209 ? 11.438 -6.111 -16.094 1.00 93.62 209 GLN A N 1
ATOM 1694 C CA . GLN A 1 209 ? 12.491 -6.151 -15.083 1.00 93.62 209 GLN A CA 1
ATOM 1695 C C . GLN A 1 209 ? 12.218 -5.167 -13.946 1.00 93.62 209 GLN A C 1
ATOM 1697 O O . GLN A 1 209 ? 12.472 -5.493 -12.788 1.00 93.62 209 GLN A O 1
ATOM 1702 N N . LEU A 1 210 ? 11.619 -4.012 -14.240 1.00 92.81 210 LEU A N 1
ATOM 1703 C CA . LEU A 1 210 ? 11.162 -3.059 -13.238 1.00 92.81 210 LEU A CA 1
ATOM 1704 C C . LEU A 1 210 ? 10.078 -3.675 -12.348 1.00 92.81 210 LEU A C 1
ATOM 1706 O O . LEU A 1 210 ? 10.158 -3.564 -11.128 1.00 92.81 210 LEU A O 1
ATOM 1710 N N . GLN A 1 211 ? 9.100 -4.389 -12.916 1.00 90.38 211 GLN A N 1
ATOM 1711 C CA . GLN A 1 211 ? 8.087 -5.095 -12.117 1.00 90.38 211 GLN A CA 1
ATOM 1712 C C . GLN A 1 211 ? 8.726 -6.092 -11.140 1.00 90.38 211 GLN A C 1
ATOM 1714 O O . GLN A 1 211 ? 8.334 -6.163 -9.971 1.00 90.38 211 GLN A O 1
ATOM 1719 N N . GLN A 1 212 ? 9.739 -6.827 -11.604 1.00 91.06 212 GLN A N 1
ATOM 1720 C CA . GLN A 1 212 ? 10.490 -7.767 -10.782 1.00 91.06 212 GLN A CA 1
ATOM 1721 C C . GLN A 1 212 ? 11.333 -7.063 -9.705 1.00 91.06 212 GLN A C 1
ATOM 1723 O O . GLN A 1 212 ? 11.316 -7.496 -8.552 1.00 91.06 212 GLN A O 1
ATOM 1728 N N . CYS A 1 213 ? 12.024 -5.976 -10.054 1.00 93.56 213 CYS A N 1
ATOM 1729 C CA . CYS A 1 213 ? 12.774 -5.127 -9.128 1.00 93.56 213 CYS A CA 1
ATOM 1730 C C . CYS A 1 213 ? 11.871 -4.624 -7.994 1.00 93.56 213 CYS A C 1
ATOM 1732 O O . CYS A 1 213 ? 12.123 -4.913 -6.824 1.00 93.56 213 CYS A O 1
ATOM 1734 N N . LEU A 1 214 ? 10.754 -3.974 -8.334 1.00 91.00 214 LEU A N 1
ATOM 1735 C CA . LEU A 1 214 ? 9.827 -3.421 -7.347 1.00 91.00 214 LEU A CA 1
ATOM 1736 C C . LEU A 1 214 ? 9.218 -4.513 -6.462 1.00 91.00 214 LEU A C 1
ATOM 1738 O O . LEU A 1 214 ? 9.014 -4.290 -5.274 1.00 91.00 214 LEU A O 1
ATOM 1742 N N . ARG A 1 215 ? 8.969 -5.715 -6.996 1.00 87.25 215 ARG A N 1
ATOM 1743 C CA . ARG A 1 215 ? 8.530 -6.864 -6.188 1.00 87.25 215 ARG A CA 1
ATOM 1744 C C . ARG A 1 215 ? 9.575 -7.272 -5.149 1.00 87.25 215 ARG A C 1
ATOM 1746 O O . ARG A 1 215 ? 9.219 -7.522 -4.000 1.00 87.25 215 ARG A O 1
ATOM 1753 N N . VAL A 1 216 ? 10.849 -7.338 -5.536 1.00 89.44 216 VAL A N 1
ATOM 1754 C CA . VAL A 1 216 ? 11.948 -7.666 -4.615 1.00 89.44 216 VAL A CA 1
ATOM 1755 C C . VAL A 1 216 ? 12.086 -6.592 -3.539 1.00 89.44 216 VAL A C 1
ATOM 1757 O O . VAL A 1 216 ? 12.123 -6.930 -2.357 1.00 89.44 216 VAL A O 1
ATOM 1760 N N . GLU A 1 217 ? 12.090 -5.313 -3.918 1.00 89.19 217 GLU A N 1
ATOM 1761 C CA . GLU A 1 217 ? 12.195 -4.212 -2.956 1.00 89.19 217 GLU A CA 1
ATOM 1762 C C . GLU A 1 217 ? 10.993 -4.147 -2.006 1.00 89.19 217 GLU A C 1
ATOM 1764 O O . GLU A 1 217 ? 11.176 -3.995 -0.797 1.00 89.19 217 GLU A O 1
ATOM 1769 N N . ARG A 1 218 ? 9.766 -4.359 -2.501 1.00 86.75 218 ARG A N 1
ATOM 1770 C CA . ARG A 1 218 ? 8.575 -4.452 -1.641 1.00 86.75 218 ARG A CA 1
ATOM 1771 C C . ARG A 1 218 ? 8.671 -5.589 -0.636 1.00 86.75 218 ARG A C 1
ATOM 1773 O O . ARG A 1 218 ? 8.357 -5.383 0.534 1.00 86.75 218 ARG A O 1
ATOM 1780 N N . LYS A 1 219 ? 9.150 -6.769 -1.044 1.00 83.44 219 LYS A N 1
ATOM 1781 C CA . LYS A 1 219 ? 9.317 -7.905 -0.123 1.00 83.44 219 LYS A CA 1
ATOM 1782 C C . LYS A 1 219 ? 10.322 -7.597 0.989 1.00 83.44 219 LYS A C 1
ATOM 1784 O O . LYS A 1 219 ? 10.171 -8.093 2.101 1.00 83.44 219 LYS A O 1
ATOM 1789 N N . LYS A 1 220 ? 11.308 -6.724 0.744 1.00 83.62 220 LYS A N 1
ATOM 1790 C CA . LYS A 1 220 ? 12.175 -6.230 1.823 1.00 83.62 220 LYS A CA 1
ATOM 1791 C C . LYS A 1 220 ? 11.377 -5.419 2.845 1.00 83.62 220 LYS A C 1
ATOM 1793 O O . LYS A 1 220 ? 11.755 -5.412 4.009 1.00 83.62 220 LYS A O 1
ATOM 1798 N N . LEU A 1 221 ? 10.329 -4.678 2.455 1.00 79.12 221 LEU A N 1
ATOM 1799 C CA . LEU A 1 221 ? 9.472 -3.866 3.349 1.00 79.12 221 LEU A CA 1
ATOM 1800 C C . LEU A 1 221 ? 8.707 -4.734 4.344 1.00 79.12 221 LEU A C 1
ATOM 1802 O O . LEU A 1 221 ? 8.822 -4.503 5.543 1.00 79.12 221 LEU A O 1
ATOM 1806 N N . PHE A 1 222 ? 8.018 -5.766 3.866 1.00 78.06 222 PHE A N 1
ATOM 1807 C CA . PHE A 1 222 ? 7.278 -6.705 4.706 1.00 78.06 222 PHE A CA 1
ATOM 1808 C C . PHE A 1 222 ? 7.579 -8.140 4.244 1.00 78.06 222 PHE A C 1
ATOM 1810 O O . PHE A 1 222 ? 6.980 -8.598 3.273 1.00 78.06 222 PHE A O 1
ATOM 1817 N N . PRO A 1 223 ? 8.515 -8.858 4.892 1.00 75.75 223 PRO A N 1
ATOM 1818 C CA . PRO A 1 223 ? 9.039 -10.123 4.369 1.00 75.75 223 PRO A CA 1
ATOM 1819 C C . PRO A 1 223 ? 8.149 -11.344 4.654 1.00 75.75 223 PRO A C 1
ATOM 1821 O O . PRO A 1 223 ? 8.595 -12.474 4.458 1.00 75.75 223 PRO A O 1
ATOM 1824 N N . PHE A 1 224 ? 6.921 -11.139 5.134 1.00 80.12 224 PHE A N 1
ATOM 1825 C CA . PHE A 1 224 ? 6.006 -12.209 5.521 1.00 80.12 224 PHE A CA 1
ATOM 1826 C C . PHE A 1 224 ? 5.011 -12.528 4.401 1.00 80.12 224 PHE A C 1
ATOM 1828 O O . PHE A 1 224 ? 4.506 -11.630 3.727 1.00 80.12 224 PHE A O 1
ATOM 1835 N N . GLU A 1 225 ? 4.704 -13.812 4.244 1.00 83.25 225 GLU A N 1
ATOM 1836 C CA . GLU A 1 225 ? 3.788 -14.336 3.222 1.00 83.25 225 GLU A CA 1
ATOM 1837 C C . GLU A 1 225 ? 2.489 -14.808 3.867 1.00 83.25 225 GLU A C 1
ATOM 1839 O O . GLU A 1 225 ? 2.501 -15.245 5.011 1.00 83.25 225 GLU A O 1
ATOM 1844 N N . VAL A 1 226 ? 1.373 -14.793 3.147 1.00 79.31 226 VAL A N 1
ATOM 1845 C CA . VAL A 1 226 ? 0.122 -15.371 3.656 1.00 79.31 226 VAL A CA 1
ATOM 1846 C C . VAL A 1 226 ? 0.245 -16.889 3.860 1.00 79.31 226 VAL A C 1
ATOM 1848 O O . VAL A 1 226 ? 0.835 -17.598 3.041 1.00 79.31 226 VAL A O 1
ATOM 1851 N N . ASP A 1 227 ? -0.307 -17.396 4.966 1.00 76.81 227 ASP A N 1
ATOM 1852 C CA . ASP A 1 227 ? -0.485 -18.829 5.199 1.00 76.81 227 ASP A CA 1
ATOM 1853 C C . ASP A 1 227 ? -1.644 -19.363 4.343 1.00 76.81 227 ASP A C 1
ATOM 1855 O O . ASP A 1 227 ? -2.815 -19.352 4.731 1.00 76.81 227 ASP A O 1
ATOM 1859 N N . SER A 1 228 ? -1.315 -19.836 3.144 1.00 66.31 228 SER A N 1
ATOM 1860 C CA . SER A 1 228 ? -2.286 -20.372 2.189 1.00 66.31 228 SER A CA 1
ATOM 1861 C C . SER A 1 228 ? -2.681 -21.831 2.454 1.00 66.31 228 SER A C 1
ATOM 1863 O O . SER A 1 228 ? -3.483 -22.389 1.703 1.00 66.31 228 SER A O 1
ATOM 1865 N N . ALA A 1 229 ? -2.202 -22.467 3.534 1.00 65.19 229 ALA A N 1
ATOM 1866 C CA . ALA A 1 229 ? -2.491 -23.878 3.810 1.00 65.19 229 ALA A CA 1
ATOM 1867 C C . ALA A 1 229 ? -3.999 -24.166 3.961 1.00 65.19 229 ALA A C 1
ATOM 1869 O O . ALA A 1 229 ? -4.468 -25.234 3.568 1.00 65.19 229 ALA A O 1
ATOM 1870 N N . ARG A 1 230 ? -4.778 -23.201 4.472 1.00 56.47 230 ARG A N 1
ATOM 1871 C CA . ARG A 1 230 ? -6.251 -23.286 4.533 1.00 56.47 230 ARG A CA 1
ATOM 1872 C C . ARG A 1 230 ? -6.938 -22.908 3.218 1.00 56.47 230 ARG A C 1
ATOM 1874 O O . ARG A 1 230 ? -7.980 -23.476 2.907 1.00 56.47 230 ARG A O 1
ATOM 1881 N N . ALA A 1 231 ? -6.343 -22.021 2.418 1.00 53.72 231 ALA A N 1
ATOM 1882 C CA . ALA A 1 231 ? -6.839 -21.661 1.085 1.00 53.72 231 ALA A CA 1
ATOM 1883 C C . ALA A 1 231 ? -6.733 -22.822 0.079 1.00 53.72 231 ALA A C 1
ATOM 1885 O O . ALA A 1 231 ? -7.543 -22.925 -0.841 1.00 53.72 231 ALA A O 1
ATOM 1886 N N . ALA A 1 232 ? -5.792 -23.751 0.294 1.00 55.28 232 ALA A N 1
ATOM 1887 C CA . ALA A 1 232 ? -5.635 -24.958 -0.517 1.00 55.28 232 ALA A CA 1
ATOM 1888 C C . ALA A 1 232 ? -6.890 -25.858 -0.538 1.00 55.28 232 ALA A C 1
ATOM 1890 O O . ALA A 1 232 ? -7.099 -26.577 -1.514 1.00 55.28 232 ALA A O 1
ATOM 1891 N N . LEU A 1 233 ? -7.752 -25.786 0.489 1.00 55.31 233 LEU A N 1
ATOM 1892 C CA . LEU A 1 233 ? -9.054 -26.472 0.514 1.00 55.31 233 LEU A CA 1
ATOM 1893 C C . LEU A 1 233 ? -10.020 -25.951 -0.564 1.00 55.31 233 LEU A C 1
ATOM 1895 O O . LEU A 1 233 ? -10.916 -26.680 -0.980 1.00 55.31 233 LEU A O 1
ATOM 1899 N N . PHE A 1 234 ? -9.816 -24.717 -1.031 1.00 54.72 234 PHE A N 1
ATOM 1900 C CA . PHE A 1 234 ? -10.661 -24.022 -2.005 1.00 54.72 234 PHE A CA 1
ATOM 1901 C C . PHE A 1 234 ? -10.022 -23.917 -3.402 1.00 54.72 234 PHE A C 1
ATOM 1903 O O . PHE A 1 234 ? -10.566 -23.258 -4.282 1.00 54.72 234 PHE A O 1
ATOM 1910 N N . GLY A 1 235 ? -8.904 -24.613 -3.643 1.00 43.97 235 GLY A N 1
ATOM 1911 C CA . GLY A 1 235 ? -8.430 -24.922 -4.997 1.00 43.97 235 GLY A CA 1
ATOM 1912 C C . GLY A 1 235 ? -7.421 -23.964 -5.639 1.00 43.97 235 GLY A C 1
ATOM 1913 O O . GLY A 1 235 ? -6.995 -24.239 -6.759 1.00 43.97 235 GLY A O 1
ATOM 1914 N N . HIS A 1 236 ? -6.958 -22.907 -4.967 1.00 45.66 236 HIS A N 1
ATOM 1915 C CA . HIS A 1 236 ? -5.857 -22.091 -5.492 1.00 45.66 236 HIS A CA 1
ATOM 1916 C C . HIS A 1 236 ? -4.508 -22.561 -4.940 1.00 45.66 236 HIS A C 1
ATOM 1918 O O . HIS A 1 236 ? -4.117 -22.242 -3.821 1.00 45.66 236 HIS A O 1
ATOM 1924 N N . ARG A 1 237 ? -3.789 -23.356 -5.741 1.00 38.78 237 ARG A N 1
ATOM 1925 C CA . ARG A 1 237 ? -2.334 -23.480 -5.605 1.00 38.78 237 ARG A CA 1
ATOM 1926 C C . ARG A 1 237 ? -1.716 -22.276 -6.309 1.00 38.78 237 ARG A C 1
ATOM 1928 O O . ARG A 1 237 ? -1.868 -22.160 -7.521 1.00 38.78 237 ARG A O 1
ATOM 1935 N N . ASP A 1 238 ? -1.049 -21.409 -5.557 1.00 43.75 238 ASP A N 1
ATOM 1936 C CA . ASP A 1 238 ? -0.167 -20.391 -6.126 1.00 43.75 238 ASP A CA 1
ATOM 1937 C C . ASP A 1 238 ? 0.960 -21.117 -6.885 1.00 43.75 238 ASP A C 1
ATOM 1939 O O . ASP A 1 238 ? 1.763 -21.831 -6.278 1.00 43.75 238 ASP A O 1
ATOM 1943 N N . THR A 1 239 ? 0.965 -21.010 -8.215 1.00 35.50 239 THR A N 1
ATOM 1944 C CA . THR A 1 239 ? 2.118 -21.351 -9.067 1.00 35.50 239 THR A CA 1
ATOM 1945 C C . THR A 1 239 ? 2.966 -20.120 -9.304 1.00 35.50 239 THR A C 1
ATOM 1947 O O . THR A 1 239 ? 2.356 -19.085 -9.662 1.00 35.50 239 THR A O 1
#